Protein AF-A0A4Q3A8E2-F1 (afdb_monomer)

Foldseek 3Di:
DDQPFDWFKFFPVLVVVLQVVLQVLQVVLVVLVFHGWDKDFPDWDWDQPDDPQGTTIITTIGIDGDQDQFPQKTFFWKWFADPVPATDTQGFTSPRDDDDPVRRRDAQAFPQPRDRDPARMWTWMARNVPRDIGIHGQVCQCVVRVHPCVSNVSVSVSRSVSVVSSLVSRDDPDPPLQKFFLLQLQLQLLVLCVPPNADAPVNCVVPPPDDHSLVSSSFQRPDHPPDDAFDDDVPPYTHDDGDVVSSVLSVVLLVVLCVCVVPPDDDPLSVLLNVSSPDRMHTSVCSNSSSVSSVVSVVVVVVVVVVVVCVPDDDDDDDDDVPDDDDDDDDDDPDDDDDDD

Secondary structure (DSSP, 8-state):
-------EEEEHHHHHHHHHHHHHHHHHHHHTT---EEEEEEEEEEEE--TTT-EEEEEEEEEEE-PPPBTTEEEEEEEEEETTTEEEEEEPTT--SPPPGGGGG--S--TTT------SEEEEEEETTT--EEEEEGGGHHHHHSS-HHHHHHHHHHHHHHHHHHHHHT-SSS--TTEEEHHHHHHHHHHHHHHH----HHHHTT-TT---HHHHHHHHHT--TT--S--EETTTEE-----HHHHHHHHHHHHHHHGGGG-SS--HHHHHHHHHHH-SEEEGGGHHHHHHHHHHHHHHHHHHHHHHHHTT-PPPPP-S-TT------S-------PPP-

Radius of gyration: 26.07 Å; Cα contacts (8 Å, |Δi|>4): 504; chains: 1; bounding box: 58×58×86 Å

Sequence (341 aa):
MTEFRTLFQIPADNLASFEDKLAKLSKRSVRMGCGEILPFIASNELKDFGRDIGKVRVYNVHLMADTPKIDGWVFAARLDHSQETGTLIRSVPNFSRDIPTKYRDAAPHCDHCTVRRYRRDSYIVCNEETGAFAQVGSSCLADFMGHDAYKIARLAEYLSQAGEYARLGEQFVGADRRFLDVEEFLVSAAGAIRLYGWASAKFARDREDVVPTRDHAESNSHRRMGKSGYGTCNGWYEYFDTTDEDRQMAADALAYVLAFADKPVLSEYESNVLVIAKAVSMEYRHAGLAASIVGIYHTHLNRAALQKATEGKKASAHVGQPGDKVEFGTARVTSARPTET

Solvent-accessible surface area (backbone atoms only — not comparable to full-atom values): 19743 Å² total; per-residue (Å²): 131,89,74,77,52,55,74,35,54,26,30,61,87,35,40,63,60,37,51,51,54,38,47,57,50,18,55,54,31,44,76,66,75,32,53,59,48,43,82,43,76,77,49,70,48,77,46,75,68,47,93,91,73,37,73,43,51,30,32,36,32,30,76,45,61,70,72,78,70,36,97,51,30,35,71,36,27,40,34,42,50,40,97,87,79,45,32,46,77,43,58,25,67,59,47,80,67,86,77,65,72,74,58,50,75,46,71,54,50,17,72,76,79,65,60,80,48,98,43,55,47,30,31,33,34,31,29,71,86,82,65,49,73,46,43,32,27,70,88,48,35,29,80,70,46,79,48,73,28,66,50,51,54,50,46,48,49,50,34,32,48,48,49,48,46,40,57,63,24,40,66,82,68,86,64,69,72,56,55,40,50,41,66,60,33,32,21,31,25,32,34,30,31,73,76,73,42,84,37,50,65,77,70,22,69,87,35,98,90,44,71,28,27,38,58,53,8,51,51,44,66,63,63,65,87,91,65,83,66,80,44,52,59,96,78,78,43,74,39,76,86,71,51,72,67,18,46,48,48,25,53,50,18,43,54,60,46,54,57,52,76,76,47,96,72,72,55,75,65,57,49,54,43,37,54,53,64,71,36,66,59,39,51,48,91,46,39,64,55,52,37,42,43,45,51,51,40,53,51,50,52,53,50,52,52,51,48,58,74,46,60,88,59,74,79,80,75,82,82,78,59,98,88,61,88,78,88,72,75,97,77,80,88,88,79,87,76,90,77,91,128

pLDDT: mean 74.13, std 14.57, range [30.45, 97.44]

Nearest PDB structures (foldseek):
  8apz-assembly1_B  TM=4.490E-01  e=6.216E+00  Sinorhizobium meliloti
  3j9z-assembly1_SF  TM=3.748E-01  e=4.434E+00  Escherichia coli

Structure (mmCIF, N/CA/C/O backbone):
data_AF-A0A4Q3A8E2-F1
#
_entry.id   AF-A0A4Q3A8E2-F1
#
loop_
_atom_site.group_PDB
_atom_site.id
_atom_site.type_symbol
_atom_site.label_atom_id
_atom_site.label_alt_id
_atom_site.label_comp_id
_atom_site.label_asym_id
_atom_site.label_entity_id
_atom_site.label_seq_id
_atom_site.pdbx_PDB_ins_code
_atom_site.Cartn_x
_atom_site.Cartn_y
_atom_site.Cartn_z
_atom_site.occupancy
_atom_site.B_iso_or_equiv
_atom_site.auth_seq_id
_atom_site.auth_comp_id
_atom_site.auth_asym_id
_atom_site.auth_atom_id
_atom_site.pdbx_PDB_model_num
ATOM 1 N N . MET A 1 1 ? -23.410 14.067 22.216 1.00 30.45 1 MET A N 1
ATOM 2 C CA . MET A 1 1 ? -22.185 14.145 23.036 1.00 30.45 1 MET A CA 1
ATOM 3 C C . MET A 1 1 ? -21.015 13.928 22.112 1.00 30.45 1 MET A C 1
ATOM 5 O O . MET A 1 1 ? -21.094 13.071 21.246 1.00 30.45 1 MET A O 1
ATOM 9 N N . THR A 1 2 ? -20.023 14.794 22.226 1.00 35.38 2 THR A N 1
ATOM 10 C CA . THR A 1 2 ? -18.925 15.003 21.286 1.00 35.38 2 THR A CA 1
ATOM 11 C C . THR A 1 2 ? -18.007 13.779 21.266 1.00 35.38 2 THR A C 1
ATOM 13 O O . THR A 1 2 ? -17.090 13.670 22.071 1.00 35.38 2 THR A O 1
ATOM 16 N N . GLU A 1 3 ? -18.299 12.812 20.395 1.00 37.19 3 GLU A N 1
ATOM 17 C CA . GLU A 1 3 ? -17.411 11.677 20.149 1.00 37.19 3 GLU A CA 1
ATOM 18 C C . GLU A 1 3 ? -16.197 12.186 19.377 1.00 37.19 3 GLU A C 1
ATOM 20 O O . GLU A 1 3 ? -16.289 12.540 18.201 1.00 37.19 3 GLU A O 1
ATOM 25 N N . PHE A 1 4 ? -15.064 12.270 20.069 1.00 39.88 4 PHE A N 1
ATOM 26 C CA . PHE A 1 4 ? -13.769 12.595 19.490 1.00 39.88 4 PHE A CA 1
ATOM 27 C C . PHE A 1 4 ? -13.352 11.475 18.530 1.00 39.88 4 PHE A C 1
ATOM 29 O O . PHE A 1 4 ? -12.691 10.509 18.899 1.00 39.88 4 PHE A O 1
ATOM 36 N N . ARG A 1 5 ? -13.804 11.596 17.282 1.00 49.03 5 ARG A N 1
ATOM 37 C CA . ARG A 1 5 ? -13.396 10.770 16.146 1.00 49.03 5 ARG A CA 1
ATOM 38 C C . ARG A 1 5 ? -11.965 11.146 15.770 1.00 49.03 5 ARG A C 1
ATOM 40 O O . ARG A 1 5 ? -11.614 12.326 15.820 1.00 49.03 5 ARG A O 1
ATOM 47 N N . THR A 1 6 ? -11.139 10.168 15.390 1.00 54.59 6 THR A N 1
ATOM 48 C CA . THR A 1 6 ? -9.780 10.434 14.891 1.00 54.59 6 THR A CA 1
ATOM 49 C C . THR A 1 6 ? -9.865 11.497 13.797 1.00 54.59 6 THR A C 1
ATOM 51 O O . THR A 1 6 ? -10.640 11.354 12.848 1.00 54.59 6 THR A O 1
ATOM 54 N N . LEU A 1 7 ? -9.154 12.605 13.996 1.00 64.31 7 LEU A N 1
ATOM 55 C CA . LEU A 1 7 ? -9.174 13.757 13.108 1.00 64.31 7 LEU A CA 1
ATOM 56 C C . LEU A 1 7 ? -7.936 13.699 12.224 1.00 64.31 7 LEU A C 1
ATOM 58 O O . LEU A 1 7 ? -6.828 13.829 12.736 1.00 64.31 7 LEU A O 1
ATOM 62 N N . PHE A 1 8 ? -8.137 13.508 10.924 1.00 72.81 8 PHE A N 1
ATOM 63 C CA . PHE A 1 8 ? -7.070 13.597 9.936 1.00 72.81 8 PHE A CA 1
ATOM 64 C C . PHE A 1 8 ? -7.067 14.973 9.288 1.00 72.81 8 PHE A C 1
ATOM 66 O O . PHE A 1 8 ? -8.127 15.546 9.032 1.00 72.81 8 PHE A O 1
ATOM 73 N N . GLN A 1 9 ? -5.882 15.501 9.016 1.00 73.69 9 GLN A N 1
ATOM 74 C CA . GLN A 1 9 ? -5.696 16.835 8.455 1.00 73.69 9 GLN A CA 1
ATOM 75 C C . GLN A 1 9 ? -5.254 16.767 6.996 1.00 73.69 9 GLN A C 1
ATOM 77 O O . GLN A 1 9 ? -4.069 16.833 6.686 1.00 73.69 9 GLN A O 1
ATOM 82 N N . ILE A 1 10 ? -6.221 16.643 6.089 1.00 73.94 10 ILE A N 1
ATOM 83 C CA . ILE A 1 10 ? -5.972 16.359 4.675 1.00 73.94 10 ILE A CA 1
ATOM 84 C C . ILE A 1 10 ? -5.889 17.669 3.871 1.00 73.94 10 ILE A C 1
ATOM 86 O O . ILE A 1 10 ? -6.866 18.412 3.803 1.00 73.94 10 ILE A O 1
ATOM 90 N N . PRO A 1 11 ? -4.751 17.985 3.241 1.00 77.06 11 PRO A N 1
ATOM 91 C CA . PRO A 1 11 ? -4.599 19.056 2.261 1.00 77.06 11 PRO A CA 1
ATOM 92 C C . PRO A 1 11 ? -5.664 19.040 1.171 1.00 77.06 11 PRO A C 1
ATOM 94 O O . PRO A 1 11 ? -6.033 17.972 0.691 1.00 77.06 11 PRO A O 1
ATOM 97 N N . ALA A 1 12 ? -6.076 20.218 0.703 1.00 78.19 12 ALA A N 1
ATOM 98 C CA . ALA A 1 12 ? -7.010 20.339 -0.417 1.00 78.19 12 ALA A CA 1
ATOM 99 C C . ALA A 1 12 ? -6.562 19.554 -1.659 1.00 78.19 12 ALA A C 1
ATOM 101 O O . ALA A 1 12 ? -7.367 18.844 -2.253 1.00 78.19 12 ALA A O 1
ATOM 102 N N . ASP A 1 13 ? -5.275 19.620 -1.995 1.00 68.38 13 ASP A N 1
ATOM 103 C CA . ASP A 1 13 ? -4.726 18.963 -3.186 1.00 68.38 13 ASP A CA 1
ATOM 104 C C . ASP A 1 13 ? -4.683 17.431 -3.048 1.00 68.38 13 ASP A C 1
ATOM 106 O O . ASP A 1 13 ? -4.809 16.709 -4.035 1.00 68.38 13 ASP A O 1
ATOM 110 N N . ASN A 1 14 ? -4.569 16.922 -1.816 1.00 65.31 14 ASN A N 1
ATOM 111 C CA . ASN A 1 14 ? -4.549 15.484 -1.533 1.00 65.31 14 ASN A CA 1
ATOM 112 C C . ASN A 1 14 ? -5.955 14.911 -1.315 1.00 65.31 14 ASN A C 1
ATOM 114 O O . ASN A 1 14 ? -6.110 13.689 -1.309 1.00 65.31 14 ASN A O 1
ATOM 118 N N . LEU A 1 15 ? -6.972 15.763 -1.131 1.00 74.25 15 LEU A N 1
ATOM 119 C CA . LEU A 1 15 ? -8.327 15.339 -0.786 1.00 74.25 15 LEU A CA 1
ATOM 120 C C . LEU A 1 15 ? -8.916 14.413 -1.856 1.00 74.25 15 LEU A C 1
ATOM 122 O O . LEU A 1 15 ? -9.405 13.346 -1.509 1.00 74.25 15 LEU A O 1
ATOM 126 N N . ALA A 1 16 ? -8.779 14.763 -3.138 1.00 72.38 16 ALA A N 1
ATOM 127 C CA . ALA A 1 16 ? -9.297 13.947 -4.239 1.00 72.38 16 ALA A CA 1
ATOM 128 C C . ALA A 1 16 ? -8.635 12.556 -4.300 1.00 72.38 16 ALA A C 1
ATOM 130 O O . ALA A 1 16 ? -9.318 11.540 -4.397 1.00 72.38 16 ALA A O 1
ATOM 131 N N . SER A 1 17 ? -7.303 12.493 -4.171 1.00 64.44 17 SER A N 1
ATOM 132 C CA . SER A 1 17 ? -6.563 11.219 -4.142 1.00 64.44 17 SER A CA 1
ATOM 133 C C . SER A 1 17 ? -6.955 10.365 -2.931 1.00 64.44 17 SER A C 1
ATOM 135 O O . SER A 1 17 ? -7.170 9.156 -3.048 1.00 64.44 17 SER A O 1
ATOM 137 N N . PHE A 1 18 ? -7.100 10.993 -1.762 1.00 69.44 18 PHE A N 1
ATOM 138 C CA . PHE A 1 18 ? -7.572 10.329 -0.554 1.00 69.44 18 PHE A CA 1
ATOM 139 C C . PHE A 1 18 ? -8.992 9.767 -0.721 1.00 69.44 18 PHE A C 1
ATOM 141 O O . PHE A 1 18 ? -9.221 8.603 -0.389 1.00 69.44 18 PHE A O 1
ATOM 148 N N . GLU A 1 19 ? -9.926 10.555 -1.258 1.00 76.19 19 GLU A N 1
ATOM 149 C CA . GLU A 1 19 ? -11.306 10.134 -1.517 1.00 76.19 19 GLU A CA 1
ATOM 150 C C . GLU A 1 19 ? -11.358 8.952 -2.491 1.00 76.19 19 GLU A C 1
ATOM 152 O O . GLU A 1 19 ? -12.048 7.969 -2.217 1.00 76.19 19 GLU A O 1
ATOM 157 N N . ASP A 1 20 ? -10.568 8.978 -3.566 1.00 72.12 20 ASP A N 1
ATOM 158 C CA . ASP A 1 20 ? -10.484 7.879 -4.532 1.00 72.12 20 ASP A CA 1
ATOM 159 C C . ASP A 1 20 ? -9.941 6.588 -3.905 1.00 72.12 20 ASP A C 1
ATOM 161 O O . ASP A 1 20 ? -10.497 5.497 -4.106 1.00 72.12 20 ASP A O 1
ATOM 165 N N . LYS A 1 21 ? -8.865 6.687 -3.112 1.00 65.81 21 LYS A N 1
ATOM 166 C CA . LYS A 1 21 ? -8.287 5.540 -2.392 1.00 65.81 21 LYS A CA 1
ATOM 167 C C . LYS A 1 21 ? -9.285 4.971 -1.382 1.00 65.81 21 LYS A C 1
ATOM 169 O O . LYS A 1 21 ? -9.497 3.754 -1.340 1.00 65.81 21 LYS A O 1
ATOM 174 N N . LEU A 1 22 ? -9.959 5.837 -0.626 1.00 74.12 22 LEU A N 1
ATOM 175 C CA . LEU A 1 22 ? -10.987 5.438 0.331 1.00 74.12 22 LEU A CA 1
ATOM 176 C C . LEU A 1 22 ? -12.199 4.807 -0.369 1.00 74.12 22 LEU A C 1
ATOM 178 O O . LEU A 1 22 ? -12.716 3.798 0.104 1.00 74.12 22 LEU A O 1
ATOM 182 N N . ALA A 1 23 ? -12.601 5.311 -1.537 1.00 77.00 23 ALA A N 1
ATOM 183 C CA . ALA A 1 23 ? -13.686 4.750 -2.335 1.00 77.00 23 ALA A CA 1
ATOM 184 C C . ALA A 1 23 ? -13.344 3.353 -2.879 1.00 77.00 23 ALA A C 1
ATOM 186 O O . ALA A 1 23 ? -14.175 2.441 -2.818 1.00 77.00 23 ALA A O 1
ATOM 187 N N . LYS A 1 24 ? -12.115 3.140 -3.377 1.00 72.44 24 LYS A N 1
ATOM 188 C CA . LYS A 1 24 ? -11.623 1.805 -3.777 1.00 72.44 24 LYS A CA 1
ATOM 189 C C . LYS A 1 24 ? -11.682 0.827 -2.596 1.00 72.44 24 LYS A C 1
ATOM 191 O O . LYS A 1 24 ? -12.117 -0.315 -2.763 1.00 72.44 24 LYS A O 1
ATOM 196 N N . LEU A 1 25 ? -11.272 1.273 -1.410 1.00 66.62 25 LEU A N 1
ATOM 197 C CA . LEU A 1 25 ? -11.287 0.476 -0.185 1.00 66.62 25 LEU A CA 1
ATOM 198 C C . LEU A 1 25 ? -12.710 0.170 0.300 1.00 66.62 25 LEU A C 1
ATOM 200 O O . LEU A 1 25 ? -13.019 -0.981 0.602 1.00 66.62 25 LEU A O 1
ATOM 204 N N . SER A 1 26 ? -13.593 1.166 0.292 1.00 71.69 26 SER A N 1
ATOM 205 C CA . SER A 1 26 ? -15.007 1.032 0.651 1.00 71.69 26 SER A CA 1
ATOM 206 C C . SER A 1 26 ? -15.723 0.036 -0.268 1.00 71.69 26 SER A C 1
ATOM 208 O O . SER A 1 26 ? -16.389 -0.879 0.210 1.00 71.69 26 SER A O 1
ATOM 210 N N . LYS A 1 27 ? -15.467 0.078 -1.586 1.00 72.38 27 LYS A N 1
ATOM 211 C CA . LYS A 1 27 ? -15.973 -0.934 -2.539 1.00 72.38 27 LYS A CA 1
ATOM 212 C C . LYS A 1 27 ? -15.526 -2.356 -2.186 1.00 72.38 27 LYS A C 1
ATOM 214 O O . LYS A 1 27 ? -16.298 -3.301 -2.359 1.00 72.38 27 LYS A O 1
ATOM 219 N N . ARG A 1 28 ? -14.286 -2.528 -1.709 1.00 62.03 28 ARG A N 1
ATOM 220 C CA . ARG A 1 28 ? -13.788 -3.828 -1.225 1.00 62.03 28 ARG A CA 1
ATOM 221 C C . ARG A 1 28 ? -14.497 -4.240 0.069 1.00 62.03 28 ARG A C 1
ATOM 223 O O . ARG A 1 28 ? -14.883 -5.398 0.162 1.00 62.03 28 ARG A O 1
ATOM 230 N N . SER A 1 29 ? -14.718 -3.310 1.002 1.00 61.84 29 SER A N 1
ATOM 231 C CA . SER A 1 29 ? -15.494 -3.532 2.234 1.00 61.84 29 SER A CA 1
ATOM 232 C C . SER A 1 29 ? -16.903 -4.052 1.917 1.00 61.84 29 SER A C 1
ATOM 234 O O . SER A 1 29 ? -17.248 -5.168 2.314 1.00 61.84 29 SER A O 1
ATOM 236 N N . VAL A 1 30 ? -17.651 -3.330 1.072 1.00 68.12 30 VAL A N 1
ATOM 237 C CA . VAL A 1 30 ? -19.033 -3.669 0.680 1.00 68.12 30 VAL A CA 1
ATOM 238 C C . VAL A 1 30 ? -19.118 -5.025 -0.012 1.00 68.12 30 VAL A C 1
ATOM 240 O O . VAL A 1 30 ? -19.994 -5.828 0.305 1.00 68.12 30 VAL A O 1
ATOM 243 N N . ARG A 1 31 ? -18.185 -5.335 -0.923 1.00 60.47 31 ARG A N 1
ATOM 244 C CA . ARG A 1 31 ? -18.148 -6.639 -1.612 1.00 60.47 31 ARG A CA 1
ATOM 245 C C . ARG A 1 31 ? -18.007 -7.815 -0.641 1.00 60.47 31 ARG A C 1
ATOM 247 O O . ARG A 1 31 ? -18.477 -8.908 -0.938 1.00 60.47 31 ARG A O 1
ATOM 254 N N . MET A 1 32 ? -17.376 -7.589 0.507 1.00 55.75 32 MET A N 1
ATOM 255 C CA . MET A 1 32 ? -17.191 -8.590 1.559 1.00 55.75 32 MET A CA 1
ATOM 256 C C . MET A 1 32 ? -18.351 -8.625 2.566 1.00 55.75 32 MET A C 1
ATOM 258 O O . MET A 1 32 ? -18.325 -9.417 3.510 1.00 55.75 32 MET A O 1
ATOM 262 N N . GLY A 1 33 ? -19.379 -7.793 2.371 1.00 56.88 33 GLY A N 1
ATOM 263 C CA . GLY A 1 33 ? -20.497 -7.639 3.298 1.00 56.88 33 GLY A CA 1
ATOM 264 C C . GLY A 1 33 ? -20.143 -6.847 4.559 1.00 56.88 33 GLY A C 1
ATOM 265 O O . GLY A 1 33 ? -20.882 -6.919 5.536 1.00 56.88 33 GLY A O 1
ATOM 266 N N . CYS A 1 34 ? -19.019 -6.126 4.549 1.00 60.03 34 CYS A N 1
ATOM 267 C CA . CYS A 1 34 ? -18.655 -5.148 5.568 1.00 60.03 34 CYS A CA 1
ATOM 268 C C . CYS A 1 34 ? -19.156 -3.775 5.084 1.00 60.03 34 CYS A C 1
ATOM 270 O O . CYS A 1 34 ? -19.059 -3.486 3.896 1.00 60.03 34 CYS A O 1
ATOM 272 N N . GLY A 1 35 ? -19.744 -2.948 5.949 1.00 63.41 35 GLY A N 1
ATOM 273 C CA . GLY A 1 35 ? -20.375 -1.681 5.543 1.00 63.41 35 GLY A CA 1
ATOM 274 C C . GLY A 1 35 ? -19.442 -0.703 4.813 1.00 63.41 35 GLY A C 1
ATOM 275 O O . GLY A 1 35 ? -18.236 -0.932 4.665 1.00 63.41 35 GLY A O 1
ATOM 276 N N . GLU A 1 36 ? -20.006 0.408 4.343 1.00 73.69 36 GLU A N 1
ATOM 277 C CA . GLU A 1 36 ? -19.228 1.461 3.689 1.00 73.69 36 GLU A CA 1
ATOM 278 C C . GLU A 1 36 ? -18.228 2.110 4.658 1.00 73.69 36 GLU A C 1
ATOM 280 O O . GLU A 1 36 ? -18.489 2.257 5.852 1.00 73.69 36 GLU A O 1
ATOM 285 N N . ILE A 1 37 ? -17.077 2.518 4.119 1.00 73.00 37 ILE A N 1
ATOM 286 C CA . ILE A 1 37 ? -16.109 3.379 4.802 1.00 73.00 37 ILE A CA 1
ATOM 287 C C . ILE A 1 37 ? -16.141 4.729 4.086 1.00 73.00 37 ILE A C 1
ATOM 289 O O . ILE A 1 37 ? -15.746 4.822 2.924 1.00 73.00 37 ILE A O 1
ATOM 293 N N . LEU A 1 38 ? -16.637 5.761 4.760 1.00 72.62 38 LEU A N 1
ATOM 294 C CA . LEU A 1 38 ? -16.904 7.076 4.182 1.00 72.62 38 LEU A CA 1
ATOM 295 C C . LEU A 1 38 ? -16.082 8.167 4.874 1.00 72.62 38 LEU A C 1
ATOM 297 O O . LEU A 1 38 ? -15.895 8.112 6.089 1.00 72.62 38 LEU A O 1
ATOM 301 N N . PRO A 1 39 ? -15.610 9.190 4.149 1.00 75.69 39 PRO A N 1
ATOM 302 C CA . PRO A 1 39 ? -15.044 10.371 4.774 1.00 75.69 39 PRO A CA 1
ATOM 303 C C . PRO A 1 39 ? -16.166 11.312 5.239 1.00 75.69 39 PRO A C 1
ATOM 305 O O . PRO A 1 39 ? -17.151 11.531 4.538 1.00 75.69 39 PRO A O 1
ATOM 308 N N . PHE A 1 40 ? -16.007 11.912 6.414 1.00 75.19 40 PHE A N 1
ATOM 309 C CA . PHE A 1 40 ? -16.845 12.998 6.912 1.00 75.19 40 PHE A CA 1
ATOM 310 C C . PHE A 1 40 ? -15.973 14.221 7.178 1.00 75.19 40 PHE A C 1
ATOM 312 O O . PHE A 1 40 ? -15.166 14.240 8.110 1.00 75.19 40 PHE A O 1
ATOM 319 N N . ILE A 1 41 ? -16.132 15.247 6.346 1.00 78.31 41 ILE A N 1
ATOM 320 C CA . ILE A 1 41 ? -15.411 16.512 6.480 1.00 78.31 41 ILE A CA 1
ATOM 321 C C . ILE A 1 41 ? -16.084 17.337 7.581 1.00 78.31 41 ILE A C 1
ATOM 323 O O . ILE A 1 41 ? -17.168 17.882 7.387 1.00 78.31 41 ILE A O 1
ATOM 327 N N . ALA A 1 42 ? -15.433 17.439 8.738 1.00 64.75 42 ALA A N 1
ATOM 328 C CA . ALA A 1 42 ? -15.946 18.180 9.887 1.00 64.75 42 ALA A CA 1
ATOM 329 C C . ALA A 1 42 ? -15.738 19.693 9.748 1.00 64.75 42 ALA A C 1
ATOM 331 O O . ALA A 1 42 ? -16.578 20.485 10.170 1.00 64.75 42 ALA A O 1
ATOM 332 N N . SER A 1 43 ? -14.603 20.104 9.179 1.00 77.31 43 SER A N 1
ATOM 333 C CA . SER A 1 43 ? -14.262 21.510 8.948 1.00 77.31 43 SER A CA 1
ATOM 334 C C . SER A 1 43 ? -13.102 21.645 7.960 1.00 77.31 43 SER A C 1
ATOM 336 O O . SER A 1 43 ? -12.529 20.653 7.508 1.00 77.31 43 SER A O 1
ATOM 338 N N . ASN A 1 44 ? -12.746 22.880 7.610 1.00 86.56 44 ASN A N 1
ATOM 339 C CA . ASN A 1 44 ? -11.510 23.182 6.899 1.00 86.56 44 ASN A CA 1
ATOM 340 C C . ASN A 1 44 ? -10.925 24.518 7.376 1.00 86.56 44 ASN A C 1
ATOM 342 O O . ASN A 1 44 ? -11.660 25.408 7.803 1.00 86.56 44 ASN A O 1
ATOM 346 N N . GLU A 1 45 ? -9.608 24.660 7.284 1.00 86.12 45 GLU A N 1
ATOM 347 C CA . GLU A 1 45 ? -8.866 25.842 7.728 1.00 86.12 45 GLU A CA 1
ATOM 348 C C . GLU A 1 45 ? -7.669 26.132 6.808 1.00 86.12 45 GLU A C 1
ATOM 350 O O . GLU A 1 45 ? -7.179 25.245 6.111 1.00 86.12 45 GLU A O 1
ATOM 355 N N . LEU A 1 46 ? -7.202 27.384 6.775 1.00 86.00 46 LEU A N 1
ATOM 356 C CA . LEU A 1 46 ? -5.928 27.733 6.138 1.00 86.00 46 LEU A CA 1
ATOM 357 C C . LEU A 1 46 ? -4.812 27.602 7.175 1.00 86.00 46 LEU A C 1
ATOM 359 O O . LEU A 1 46 ? -4.764 28.391 8.118 1.00 86.00 46 LEU A O 1
ATOM 363 N N . LYS A 1 47 ? -3.905 26.643 6.981 1.00 79.81 47 LYS A N 1
ATOM 364 C CA . LYS A 1 47 ? -2.713 26.469 7.815 1.00 79.81 47 LYS A CA 1
ATOM 365 C C . LYS A 1 47 ? -1.492 27.070 7.146 1.00 79.81 47 LYS A C 1
ATOM 367 O O . LYS A 1 47 ? -1.261 26.847 5.963 1.00 79.81 47 LYS A O 1
ATOM 372 N N . ASP A 1 48 ? -0.721 27.830 7.912 1.00 79.50 48 ASP A N 1
ATOM 373 C CA . ASP A 1 48 ? 0.560 28.374 7.473 1.00 79.50 48 ASP A CA 1
ATOM 374 C C . ASP A 1 48 ? 1.678 27.382 7.813 1.00 79.50 48 ASP A C 1
ATOM 376 O O . ASP A 1 48 ? 1.894 27.066 8.983 1.00 79.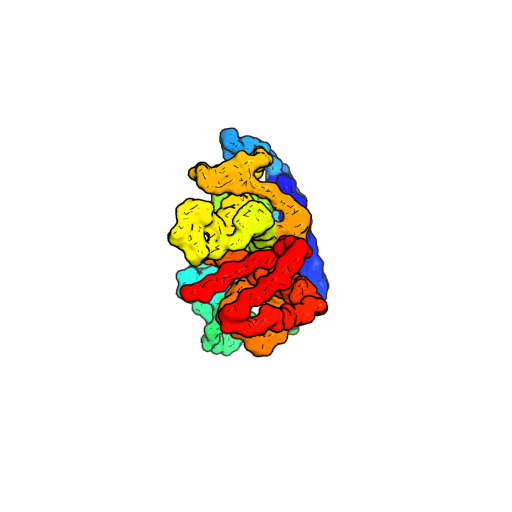50 48 ASP A O 1
ATOM 380 N N . PHE A 1 49 ? 2.359 26.874 6.787 1.00 68.94 49 PHE A N 1
ATOM 381 C CA . PHE A 1 49 ? 3.458 25.914 6.918 1.00 68.94 49 PHE A CA 1
ATOM 382 C C . PHE A 1 49 ? 4.837 26.575 6.770 1.00 68.94 49 PHE A C 1
ATOM 384 O O . PHE A 1 49 ? 5.846 25.899 6.561 1.00 68.94 49 PHE A O 1
ATOM 391 N N . GLY A 1 50 ? 4.904 27.901 6.903 1.00 69.25 50 GLY A N 1
ATOM 392 C CA . GLY A 1 50 ? 6.146 28.655 6.846 1.00 69.25 50 GLY A CA 1
ATOM 393 C C . GLY A 1 50 ? 6.577 29.008 5.424 1.00 69.25 50 GLY A C 1
ATOM 394 O O . GLY A 1 50 ? 5.842 28.857 4.451 1.00 69.25 50 GLY A O 1
ATOM 395 N N . ARG A 1 51 ? 7.799 29.537 5.312 1.00 54.66 51 ARG A N 1
ATOM 396 C CA . ARG A 1 51 ? 8.246 30.335 4.158 1.00 54.66 51 ARG A CA 1
ATOM 397 C C . ARG A 1 51 ? 8.315 29.577 2.825 1.00 54.66 51 ARG A C 1
ATOM 399 O O . ARG A 1 51 ? 8.116 30.202 1.791 1.00 54.66 51 ARG A O 1
ATOM 406 N N . ASP A 1 52 ? 8.576 28.271 2.860 1.00 54.97 52 ASP A N 1
ATOM 407 C CA . ASP A 1 52 ? 8.792 27.454 1.655 1.00 54.97 52 ASP A CA 1
ATOM 408 C C . ASP A 1 52 ? 7.500 26.850 1.082 1.00 54.97 52 ASP A C 1
ATOM 410 O O . ASP A 1 52 ? 7.446 26.533 -0.103 1.00 54.97 52 ASP A O 1
ATOM 414 N N . ILE A 1 53 ? 6.473 26.665 1.918 1.00 62.34 53 ILE A N 1
ATOM 415 C CA . ILE A 1 53 ? 5.212 25.993 1.553 1.00 62.34 53 ILE A CA 1
ATOM 416 C C . ILE A 1 53 ? 4.052 26.998 1.520 1.00 62.34 53 ILE A C 1
ATOM 418 O O . ILE A 1 53 ? 3.138 26.878 0.708 1.00 62.34 53 ILE A O 1
ATOM 422 N N . GLY A 1 54 ? 4.101 28.029 2.366 1.00 74.31 54 GLY A N 1
ATOM 423 C CA . GLY A 1 54 ? 3.061 29.039 2.475 1.00 74.31 54 GLY A CA 1
ATOM 424 C C . GLY A 1 54 ? 1.794 28.521 3.152 1.00 74.31 54 GLY A C 1
ATOM 425 O O . GLY A 1 54 ? 1.809 27.572 3.942 1.00 74.31 54 GLY A O 1
ATOM 426 N N . LYS A 1 55 ? 0.677 29.194 2.867 1.00 81.75 55 LYS A N 1
ATOM 427 C CA . LYS A 1 55 ? -0.629 28.856 3.434 1.00 81.75 55 LYS A CA 1
ATOM 428 C C . LYS A 1 55 ? -1.328 27.826 2.568 1.00 81.75 55 LYS A C 1
ATOM 430 O O . LYS A 1 55 ? -1.574 28.088 1.395 1.00 81.75 55 LYS A O 1
ATOM 435 N N . VAL A 1 56 ? -1.730 26.715 3.174 1.00 79.00 56 VAL A N 1
ATOM 436 C CA . VAL A 1 56 ? -2.474 25.660 2.492 1.00 79.00 56 VAL A CA 1
ATOM 437 C C . VAL A 1 56 ? -3.815 25.418 3.167 1.00 79.00 56 VAL A C 1
ATOM 439 O O . VAL A 1 56 ? -3.939 25.465 4.391 1.00 79.00 56 VAL A O 1
ATOM 442 N N . ARG A 1 57 ? -4.845 25.169 2.355 1.00 85.19 57 ARG A N 1
ATOM 443 C CA . ARG A 1 57 ? -6.158 24.741 2.835 1.00 85.19 57 ARG A CA 1
ATOM 444 C C . ARG A 1 57 ? -6.076 23.282 3.280 1.00 85.19 57 ARG A C 1
ATOM 446 O O . ARG A 1 57 ? -5.664 22.423 2.507 1.00 85.19 57 ARG A O 1
ATOM 453 N N . VAL A 1 58 ? -6.503 23.020 4.507 1.00 81.19 58 VAL A N 1
ATOM 454 C CA . VAL A 1 58 ? -6.507 21.700 5.138 1.00 81.19 58 VAL A CA 1
ATOM 455 C C . VAL A 1 58 ? -7.928 21.368 5.581 1.00 81.19 58 VAL A C 1
ATOM 457 O O . VAL A 1 58 ? -8.614 22.209 6.161 1.00 81.19 58 VAL A O 1
ATOM 460 N N . TYR A 1 59 ? -8.367 20.149 5.295 1.00 79.56 59 TYR A N 1
ATOM 461 C CA . TYR A 1 59 ? -9.655 19.584 5.662 1.00 79.56 59 TYR A CA 1
ATOM 462 C C . TYR A 1 59 ? -9.490 18.671 6.870 1.00 79.56 59 TYR A C 1
ATOM 464 O O . TYR A 1 59 ? -8.651 17.776 6.891 1.00 79.56 59 TYR A O 1
ATOM 472 N N . ASN A 1 60 ? -10.320 18.900 7.875 1.00 75.50 60 ASN A N 1
ATOM 473 C CA . ASN A 1 60 ? -10.413 18.083 9.069 1.00 75.50 60 ASN A CA 1
ATOM 474 C C . ASN A 1 60 ? -11.408 16.952 8.784 1.00 75.50 60 ASN A C 1
ATOM 476 O O . ASN A 1 60 ? -12.617 17.186 8.716 1.00 75.50 60 ASN A O 1
ATOM 480 N N . VAL A 1 61 ? -10.891 15.744 8.568 1.00 71.31 61 VAL A N 1
ATOM 481 C CA . VAL A 1 61 ? -11.644 14.583 8.084 1.00 71.31 61 VAL A CA 1
ATOM 482 C C . VAL A 1 61 ? -11.742 13.509 9.161 1.00 71.31 61 VAL A C 1
ATOM 484 O O . VAL A 1 61 ? -10.745 13.099 9.753 1.00 71.31 61 VAL A O 1
ATOM 487 N N . HIS A 1 62 ? -12.957 13.017 9.374 1.00 69.81 62 HIS A N 1
ATOM 488 C CA . HIS A 1 62 ? -13.240 11.800 10.122 1.00 69.81 62 HIS A CA 1
ATOM 489 C C . HIS A 1 62 ? -13.516 10.650 9.158 1.00 69.81 62 HIS A C 1
ATOM 491 O O . HIS A 1 62 ? -14.085 10.853 8.090 1.00 69.81 62 HIS A O 1
ATOM 497 N N . LEU A 1 63 ? -13.159 9.430 9.547 1.00 70.12 63 LEU A N 1
ATOM 498 C CA . LEU A 1 63 ? -13.604 8.232 8.842 1.00 70.12 63 LEU A CA 1
ATOM 499 C C . LEU A 1 63 ? -14.888 7.743 9.504 1.00 70.12 63 LEU A C 1
ATOM 501 O O . LEU A 1 63 ? -14.950 7.633 10.719 1.00 70.12 63 LEU A O 1
ATOM 505 N N . MET A 1 64 ? -15.918 7.444 8.734 1.00 67.81 64 MET A N 1
ATOM 506 C CA . MET A 1 64 ? -17.147 6.817 9.198 1.00 67.81 64 MET A CA 1
ATOM 507 C C . MET A 1 64 ? -17.189 5.395 8.667 1.00 67.81 64 MET A C 1
ATOM 509 O O . MET A 1 64 ? -17.044 5.188 7.468 1.00 67.81 64 MET A O 1
ATOM 513 N N . ALA A 1 65 ? -17.369 4.424 9.553 1.00 66.81 65 ALA A N 1
ATOM 514 C CA . ALA A 1 65 ? -17.557 3.039 9.163 1.00 66.81 65 ALA A CA 1
ATOM 515 C C . ALA A 1 65 ? -18.364 2.294 10.216 1.00 66.81 65 ALA A C 1
ATOM 517 O O . ALA A 1 65 ? -18.128 2.461 11.418 1.00 66.81 65 ALA A O 1
ATOM 518 N N . ASP A 1 66 ? -19.260 1.430 9.756 1.00 62.91 66 ASP A N 1
ATOM 519 C CA . ASP A 1 66 ? -19.986 0.520 10.630 1.00 62.91 66 ASP A CA 1
ATOM 520 C C . ASP A 1 66 ? -19.025 -0.555 11.132 1.00 62.91 66 ASP A C 1
ATOM 522 O O . ASP A 1 66 ? -18.632 -1.454 10.390 1.00 62.91 66 ASP A O 1
ATOM 526 N N . THR A 1 67 ? -18.620 -0.457 12.397 1.00 58.59 67 THR A N 1
ATOM 527 C CA . THR A 1 67 ? -17.827 -1.502 13.053 1.00 58.59 67 THR A CA 1
ATOM 528 C C . THR A 1 67 ? -18.799 -2.501 13.683 1.00 58.59 67 THR A C 1
ATOM 530 O O . THR A 1 67 ? -19.570 -2.090 14.552 1.00 58.59 67 THR A O 1
ATOM 533 N N . PRO A 1 68 ? -18.806 -3.788 13.281 1.00 56.72 68 PRO A N 1
ATOM 534 C CA . PRO A 1 68 ? -19.657 -4.799 13.884 1.00 56.72 68 PRO A CA 1
ATOM 535 C C . PRO A 1 68 ? -19.379 -4.856 15.381 1.00 56.72 68 PRO A C 1
ATOM 537 O O . PRO A 1 68 ? -18.263 -5.166 15.804 1.00 56.72 68 PRO A O 1
ATOM 540 N N . LYS A 1 69 ? -20.400 -4.531 16.168 1.00 63.88 69 LYS A N 1
ATOM 541 C CA . LYS A 1 69 ? -20.425 -4.763 17.608 1.00 63.88 69 LYS A CA 1
ATOM 542 C C . LYS A 1 69 ? -20.976 -6.157 17.811 1.00 63.88 69 LYS A C 1
ATOM 544 O O . LYS A 1 69 ? -22.061 -6.441 17.305 1.00 63.88 69 LYS A O 1
ATOM 549 N N . ILE A 1 70 ? -20.251 -7.019 18.514 1.00 64.81 70 ILE A N 1
ATOM 550 C CA . ILE A 1 70 ? -20.765 -8.359 18.805 1.00 64.81 70 ILE A CA 1
ATOM 551 C C . ILE A 1 70 ? -20.559 -8.664 20.270 1.00 64.81 70 ILE A C 1
ATOM 553 O O . ILE A 1 70 ? -19.443 -8.552 20.773 1.00 64.81 70 ILE A O 1
ATOM 557 N N . ASP A 1 71 ? -21.658 -8.973 20.952 1.00 69.56 71 ASP A N 1
ATOM 558 C CA . ASP A 1 71 ? -21.706 -9.230 22.393 1.00 69.56 71 ASP A CA 1
ATOM 559 C C . ASP A 1 71 ? -20.978 -8.153 23.217 1.00 69.56 71 ASP A C 1
ATOM 561 O O . ASP A 1 71 ? -20.245 -8.428 24.167 1.00 69.56 71 ASP A O 1
ATOM 565 N N . GLY A 1 72 ? -21.135 -6.892 22.799 1.00 77.25 72 GLY A N 1
ATOM 566 C CA . GLY A 1 72 ? -20.516 -5.731 23.438 1.00 77.25 72 GLY A CA 1
ATOM 567 C C . GLY A 1 72 ? -19.021 -5.558 23.156 1.00 77.25 72 GLY A C 1
ATOM 568 O O . GLY A 1 72 ? -18.429 -4.621 23.679 1.00 77.25 72 GLY A O 1
ATOM 569 N N . TRP A 1 73 ? -18.388 -6.402 22.338 1.00 82.12 73 TRP A N 1
ATOM 570 C CA . TRP A 1 73 ? -16.986 -6.258 21.939 1.00 82.12 73 TRP A CA 1
ATOM 571 C C . TRP A 1 73 ? -16.835 -5.483 20.628 1.00 82.12 73 TRP A C 1
ATOM 573 O O . TRP A 1 73 ? -17.537 -5.731 19.645 1.00 82.12 73 TRP A O 1
ATOM 583 N N . VAL A 1 74 ? -15.860 -4.575 20.608 1.00 79.19 74 VAL A N 1
ATOM 584 C CA . VAL A 1 74 ? -15.458 -3.770 19.449 1.00 79.19 74 VAL A CA 1
ATOM 585 C C . VAL A 1 74 ? -13.969 -3.913 19.168 1.00 79.19 74 VAL A C 1
ATOM 587 O O . VAL A 1 74 ? -13.169 -4.160 20.071 1.00 79.19 74 VAL A O 1
ATOM 590 N N . PHE A 1 75 ? -13.571 -3.726 17.911 1.00 77.62 75 PHE A N 1
ATOM 591 C CA . PHE A 1 75 ? -12.159 -3.723 17.537 1.00 77.62 75 PHE A CA 1
ATOM 592 C C . PHE A 1 75 ? -11.463 -2.439 17.976 1.00 77.62 75 PHE A C 1
ATOM 594 O O . PHE A 1 75 ? -11.934 -1.340 17.695 1.00 77.62 75 PHE A O 1
ATOM 601 N N . ALA A 1 76 ? -10.303 -2.597 18.611 1.00 80.94 76 ALA A N 1
ATOM 602 C CA . ALA A 1 76 ? -9.458 -1.497 19.056 1.00 80.94 76 ALA A CA 1
ATOM 603 C C . ALA A 1 76 ? -8.197 -1.351 18.195 1.00 80.94 76 ALA A C 1
ATOM 605 O O . ALA A 1 76 ? -7.862 -0.247 17.771 1.00 80.94 76 ALA A O 1
ATOM 606 N N . ALA A 1 77 ? -7.494 -2.453 17.910 1.00 78.31 77 ALA A N 1
ATOM 607 C CA . ALA A 1 77 ? -6.285 -2.443 17.084 1.00 78.31 77 ALA A CA 1
ATOM 608 C C . ALA A 1 77 ? -5.955 -3.797 16.463 1.00 78.31 77 ALA A C 1
ATOM 610 O O . ALA A 1 77 ? -6.401 -4.846 16.921 1.00 78.31 77 ALA A O 1
ATOM 611 N N . ARG A 1 78 ? -5.067 -3.763 15.473 1.00 81.25 78 ARG A N 1
ATOM 612 C CA . ARG A 1 78 ? -4.255 -4.897 15.032 1.00 81.25 78 ARG A CA 1
ATOM 613 C C . ARG A 1 78 ? -2.853 -4.796 15.639 1.00 81.25 78 ARG A C 1
ATOM 615 O O . ARG A 1 78 ? -2.285 -3.710 15.701 1.00 81.25 78 ARG A O 1
ATOM 622 N N . LEU A 1 79 ? -2.298 -5.928 16.051 1.00 81.25 79 LEU A N 1
ATOM 623 C CA . LEU A 1 79 ? -0.899 -6.099 16.426 1.00 81.25 79 LEU A CA 1
ATOM 624 C C . LEU A 1 79 ? -0.170 -6.844 15.308 1.00 81.25 79 LEU A C 1
ATOM 626 O O . LEU A 1 79 ? -0.564 -7.957 14.964 1.00 81.25 79 LEU A O 1
ATOM 630 N N . ASP A 1 80 ? 0.882 -6.235 14.772 1.00 80.94 80 ASP A N 1
ATOM 631 C CA . ASP A 1 80 ? 1.790 -6.833 13.790 1.00 80.94 80 ASP A CA 1
ATOM 632 C C . ASP A 1 80 ? 3.092 -7.211 14.507 1.00 80.94 80 ASP A C 1
ATOM 634 O O . ASP A 1 80 ? 3.841 -6.347 14.971 1.00 80.94 80 ASP A O 1
ATOM 638 N N . HIS A 1 81 ? 3.308 -8.512 14.677 1.00 79.88 81 HIS A N 1
ATOM 639 C CA . HIS A 1 81 ? 4.446 -9.078 15.385 1.00 79.88 81 HIS A CA 1
ATOM 640 C C . HIS A 1 81 ? 5.591 -9.334 14.399 1.00 79.88 81 HIS A C 1
ATOM 642 O O . HIS A 1 81 ? 5.618 -10.347 13.693 1.00 79.88 81 HIS A O 1
ATOM 648 N N . SER A 1 82 ? 6.565 -8.425 14.383 1.00 69.19 82 SER A N 1
ATOM 649 C CA . SER A 1 82 ? 7.794 -8.541 13.599 1.00 69.19 82 SER A CA 1
ATOM 650 C C . SER A 1 82 ? 8.951 -8.991 14.488 1.00 69.19 82 SER A C 1
ATOM 652 O O . SER A 1 82 ? 9.150 -8.457 15.579 1.00 69.19 82 SER A O 1
ATOM 654 N N . GLN A 1 83 ? 9.750 -9.955 14.018 1.00 57.75 83 GLN A N 1
ATOM 655 C CA . GLN A 1 83 ? 10.944 -10.392 14.755 1.00 57.75 83 GLN A CA 1
ATOM 656 C C . GLN A 1 83 ? 12.055 -9.332 14.782 1.00 57.75 83 GLN A C 1
ATOM 658 O O . GLN A 1 83 ? 12.908 -9.373 15.662 1.00 57.75 83 GLN A O 1
ATOM 663 N N . GLU A 1 84 ? 12.041 -8.380 13.847 1.00 55.09 84 GLU A N 1
ATOM 664 C CA . GLU A 1 84 ? 13.093 -7.366 13.712 1.00 55.09 84 GLU A CA 1
ATOM 665 C C . GLU A 1 84 ? 12.732 -6.038 14.386 1.00 55.09 84 GLU A C 1
ATOM 667 O O . GLU A 1 84 ? 13.607 -5.347 14.901 1.00 55.09 84 GLU A O 1
ATOM 672 N N . THR A 1 85 ? 11.449 -5.664 14.380 1.00 55.03 85 THR A N 1
ATOM 673 C CA . THR A 1 85 ? 10.981 -4.329 14.803 1.00 55.03 85 THR A CA 1
ATOM 674 C C . THR A 1 85 ? 10.088 -4.354 16.046 1.00 55.03 85 THR A C 1
ATOM 676 O O . THR A 1 85 ? 9.622 -3.301 16.473 1.00 55.03 85 THR A O 1
ATOM 679 N N . GLY A 1 86 ? 9.838 -5.530 16.633 1.00 67.69 86 GLY A N 1
ATOM 680 C CA . GLY A 1 86 ? 8.918 -5.697 17.761 1.00 67.69 86 GLY A CA 1
ATOM 681 C C . GLY A 1 86 ? 7.443 -5.702 17.341 1.00 67.69 86 GLY A C 1
ATOM 682 O O . GLY A 1 86 ? 7.113 -5.952 16.178 1.00 67.69 86 GLY A O 1
ATOM 683 N N . THR A 1 87 ? 6.541 -5.454 18.295 1.00 74.56 87 THR A N 1
ATOM 684 C CA . THR A 1 87 ? 5.091 -5.442 18.051 1.00 74.56 87 THR A CA 1
ATOM 685 C C . THR A 1 87 ? 4.623 -4.037 17.671 1.00 74.56 87 THR A C 1
ATOM 687 O O . THR A 1 87 ? 4.678 -3.102 18.469 1.00 74.56 87 THR A O 1
ATOM 690 N N . LEU A 1 88 ? 4.116 -3.882 16.448 1.00 71.69 88 LEU A N 1
ATOM 691 C CA . LEU A 1 88 ? 3.505 -2.637 15.985 1.00 71.69 88 LEU A CA 1
ATOM 692 C C . LEU A 1 88 ? 2.003 -2.653 16.278 1.00 71.69 88 LEU A C 1
ATOM 694 O O . LEU A 1 88 ? 1.289 -3.558 15.849 1.00 71.69 88 LEU A O 1
ATOM 698 N N . ILE A 1 89 ? 1.515 -1.623 16.972 1.00 74.62 89 ILE A N 1
ATOM 699 C CA . ILE A 1 89 ? 0.084 -1.432 17.233 1.00 74.62 89 ILE A CA 1
ATOM 700 C C . ILE A 1 89 ? -0.508 -0.534 16.148 1.00 74.62 89 ILE A C 1
ATOM 702 O O . ILE A 1 89 ? -0.106 0.620 16.000 1.00 74.62 89 ILE A O 1
ATOM 706 N N . ARG A 1 90 ? -1.502 -1.043 15.421 1.00 69.19 90 ARG A N 1
ATOM 707 C CA . ARG A 1 90 ? -2.286 -0.289 14.439 1.00 69.19 90 ARG A CA 1
ATOM 708 C C . ARG A 1 90 ? -3.712 -0.126 14.942 1.00 69.19 90 ARG A C 1
ATOM 710 O O . ARG A 1 90 ? -4.528 -1.038 14.807 1.00 69.19 90 ARG A O 1
ATOM 717 N N . SER A 1 91 ? -3.999 1.020 15.551 1.00 70.50 91 SER A N 1
ATOM 718 C CA . SER A 1 91 ? -5.337 1.335 16.057 1.00 70.50 91 SER A CA 1
ATOM 719 C C . SER A 1 91 ? -6.354 1.454 14.929 1.00 70.50 91 SER A C 1
ATOM 721 O O . SER A 1 91 ? -6.066 2.020 13.872 1.00 70.50 91 SER A O 1
ATOM 723 N N . VAL A 1 92 ? -7.554 0.941 15.181 1.00 67.69 92 VAL A N 1
ATOM 724 C CA . VAL A 1 92 ? -8.699 1.106 14.292 1.00 67.69 92 VAL A CA 1
ATOM 725 C C . VAL A 1 92 ? -9.194 2.555 14.405 1.00 67.69 92 VAL A C 1
ATOM 727 O O . VAL A 1 92 ? -9.390 3.040 15.523 1.00 67.69 92 VAL A O 1
ATOM 730 N N . PRO A 1 93 ? -9.381 3.278 13.284 1.00 56.31 93 PRO A N 1
ATOM 731 C CA . PRO A 1 93 ? -10.069 4.562 13.284 1.00 56.31 93 PRO A CA 1
ATOM 732 C C . PRO A 1 93 ? -11.388 4.504 14.055 1.00 56.31 93 PRO A C 1
ATOM 734 O O . PRO A 1 93 ? -12.137 3.541 13.924 1.00 56.31 93 PRO A O 1
ATOM 737 N N . ASN A 1 94 ? -11.692 5.555 14.816 1.00 60.12 94 ASN A N 1
ATOM 738 C CA . ASN A 1 94 ? -12.902 5.681 15.645 1.00 60.12 94 ASN A CA 1
ATOM 739 C C . ASN A 1 94 ? -12.953 4.823 16.913 1.00 60.12 94 ASN A C 1
ATOM 741 O O . ASN A 1 94 ? -13.947 4.892 17.635 1.00 60.12 94 ASN A O 1
ATOM 745 N N . PHE A 1 95 ? -11.901 4.071 17.246 1.00 70.44 95 PHE A N 1
ATOM 746 C CA . PHE A 1 95 ? -11.794 3.523 18.593 1.00 70.44 95 PHE A CA 1
ATOM 747 C C . PHE A 1 95 ? -11.478 4.651 19.586 1.00 70.44 95 PHE A C 1
ATOM 749 O O . PHE A 1 95 ? -10.487 5.363 19.438 1.00 70.44 95 PHE A O 1
ATOM 756 N N . SER A 1 96 ? -12.345 4.841 20.580 1.00 64.75 96 SER A N 1
ATOM 757 C CA . SER A 1 96 ? -12.354 6.032 21.441 1.00 64.75 96 SER A CA 1
ATOM 758 C C . SER A 1 96 ? -11.508 5.921 22.711 1.00 64.75 96 SER A C 1
ATOM 760 O O . SER A 1 96 ? -11.352 6.914 23.420 1.00 64.75 96 SER A O 1
ATOM 762 N N . ARG A 1 97 ? -10.975 4.734 23.033 1.00 75.62 97 ARG A N 1
ATOM 763 C CA . ARG A 1 97 ? -10.205 4.499 24.264 1.00 75.62 97 ARG A CA 1
ATOM 764 C C . ARG A 1 97 ? -8.718 4.350 23.970 1.00 75.62 97 ARG A C 1
ATOM 766 O O . ARG A 1 97 ? -8.325 3.826 22.930 1.00 75.62 97 ARG A O 1
ATOM 773 N N . ASP A 1 98 ? -7.890 4.736 24.933 1.00 78.38 98 ASP A N 1
ATOM 774 C CA . ASP A 1 98 ? -6.454 4.492 24.850 1.00 78.38 98 ASP A CA 1
ATOM 775 C C . ASP A 1 98 ? -6.154 2.999 24.944 1.00 78.38 98 ASP A C 1
ATOM 777 O O . ASP A 1 98 ? -6.613 2.297 25.850 1.00 78.38 98 ASP A O 1
ATOM 781 N N . ILE A 1 99 ? -5.348 2.510 24.003 1.00 81.81 99 ILE A N 1
ATOM 782 C CA . ILE A 1 99 ? -4.894 1.124 24.018 1.00 81.81 99 ILE A CA 1
ATOM 783 C C . ILE A 1 99 ? -3.830 0.971 25.110 1.00 81.81 99 ILE A C 1
ATOM 785 O O . ILE A 1 99 ? -2.824 1.688 25.079 1.00 81.81 99 ILE A O 1
ATOM 789 N N . PRO A 1 100 ? -3.996 0.022 26.051 1.00 85.50 100 PRO A N 1
ATOM 790 C CA . PRO A 1 100 ? -3.038 -0.192 27.126 1.00 85.50 100 PRO A CA 1
ATOM 791 C C . PRO A 1 100 ? -1.609 -0.412 26.616 1.00 85.50 100 PRO A C 1
ATOM 793 O O . PRO A 1 100 ? -1.360 -1.235 25.734 1.00 85.50 100 PRO A O 1
ATOM 796 N N . THR A 1 101 ? -0.641 0.271 27.231 1.00 81.75 101 THR A N 1
ATOM 797 C CA . THR A 1 101 ? 0.780 0.228 26.838 1.00 81.75 101 THR A CA 1
ATOM 798 C C . THR A 1 101 ? 1.389 -1.170 26.898 1.00 81.75 101 THR A C 1
ATOM 800 O O . THR A 1 101 ? 2.310 -1.447 26.134 1.00 81.75 101 THR A O 1
ATOM 803 N N . LYS A 1 102 ? 0.833 -2.077 27.718 1.00 83.19 102 LYS A N 1
ATOM 804 C CA . LYS A 1 102 ? 1.237 -3.495 27.795 1.00 83.19 102 LYS A CA 1
ATOM 805 C C . LYS A 1 102 ? 1.231 -4.214 26.439 1.00 83.19 102 LYS A C 1
ATOM 807 O O . LYS A 1 102 ? 1.932 -5.205 26.280 1.00 83.19 102 LYS A O 1
ATOM 812 N N . TYR A 1 103 ? 0.457 -3.727 25.466 1.00 84.62 103 TYR A N 1
ATOM 813 C CA . TYR A 1 103 ? 0.379 -4.332 24.137 1.00 84.62 103 TYR A CA 1
ATOM 814 C C . TYR A 1 103 ? 1.535 -3.949 23.202 1.00 84.62 103 TYR A C 1
ATOM 816 O O . TYR A 1 103 ? 1.675 -4.560 22.146 1.00 84.62 103 TYR A O 1
ATOM 824 N N . ARG A 1 104 ? 2.384 -2.981 23.580 1.00 77.50 104 ARG A N 1
ATOM 825 C CA . ARG A 1 104 ? 3.549 -2.563 22.774 1.00 77.50 104 ARG A CA 1
ATOM 826 C C . ARG A 1 104 ? 4.637 -3.632 22.719 1.00 77.50 104 ARG A C 1
ATOM 828 O O . ARG A 1 104 ? 5.292 -3.774 21.698 1.00 77.50 104 ARG A O 1
ATOM 835 N N . ASP A 1 105 ? 4.748 -4.423 23.782 1.00 78.56 105 ASP A N 1
ATOM 836 C CA . ASP A 1 105 ? 5.704 -5.528 23.907 1.00 78.56 105 ASP A CA 1
ATOM 837 C C . ASP A 1 105 ? 4.989 -6.888 23.986 1.00 78.56 105 ASP A C 1
ATOM 839 O O . ASP A 1 105 ? 5.550 -7.889 24.438 1.00 78.56 105 ASP A O 1
ATOM 843 N N . ALA A 1 106 ? 3.716 -6.941 23.576 1.00 80.56 106 ALA A N 1
ATOM 844 C CA . ALA A 1 106 ? 2.935 -8.165 23.658 1.00 80.56 106 ALA A CA 1
ATOM 845 C C . ALA A 1 106 ? 3.500 -9.240 22.726 1.00 80.56 106 ALA A C 1
ATOM 847 O O . ALA A 1 106 ? 3.670 -9.031 21.523 1.00 80.56 106 ALA A O 1
ATOM 848 N N . ALA A 1 107 ? 3.725 -10.424 23.293 1.00 84.06 107 ALA A N 1
ATOM 849 C CA . ALA A 1 107 ? 3.978 -11.639 22.534 1.00 84.06 107 ALA A CA 1
ATOM 850 C C . ALA A 1 107 ? 2.738 -12.019 21.691 1.00 84.06 107 ALA A C 1
ATOM 852 O O . ALA A 1 107 ? 1.633 -11.561 21.995 1.00 84.06 107 ALA A O 1
ATOM 853 N N . PRO A 1 108 ? 2.871 -12.906 20.685 1.00 82.69 108 PRO A N 1
ATOM 854 C CA . PRO A 1 108 ? 1.747 -13.442 19.903 1.00 82.69 108 PRO A CA 1
ATOM 855 C C . PRO A 1 108 ? 0.880 -14.429 20.721 1.00 82.69 108 PRO A C 1
ATOM 857 O O . PRO A 1 108 ? 0.730 -15.614 20.399 1.00 82.69 108 PRO A O 1
ATOM 860 N N . HIS A 1 109 ? 0.332 -13.935 21.829 1.00 86.56 109 HIS A N 1
ATOM 861 C CA . HIS A 1 109 ? -0.585 -14.615 22.730 1.00 86.56 109 HIS A CA 1
ATOM 862 C C . HIS A 1 109 ? -2.036 -14.471 22.244 1.00 86.56 109 HIS A C 1
ATOM 864 O O . HIS A 1 109 ? -2.348 -13.668 21.367 1.00 86.56 109 HIS A O 1
ATOM 870 N N . CYS A 1 110 ? -2.926 -15.304 22.776 1.00 89.69 110 CYS A N 1
ATOM 871 C CA . CYS A 1 110 ? -4.353 -15.214 22.513 1.00 89.69 110 CYS A CA 1
ATOM 872 C C . CYS A 1 110 ? -5.111 -15.521 23.802 1.00 89.69 110 CYS A C 1
ATOM 874 O O . CYS A 1 110 ? -5.072 -16.658 24.261 1.00 89.69 110 CYS A O 1
ATOM 876 N N . ASP A 1 111 ? -5.837 -14.534 24.316 1.00 91.94 111 ASP A N 1
ATOM 877 C CA . ASP A 1 111 ? -6.619 -14.620 25.553 1.00 91.94 111 ASP A CA 1
ATOM 878 C C . ASP A 1 111 ? -7.816 -15.581 25.418 1.00 91.94 111 ASP A C 1
ATOM 880 O O . ASP A 1 111 ? -8.306 -16.100 26.413 1.00 91.94 111 ASP A O 1
ATOM 884 N N . HIS A 1 112 ? -8.263 -15.873 24.188 1.00 88.00 112 HIS A N 1
ATOM 885 C CA . HIS A 1 112 ? -9.335 -16.838 23.924 1.00 88.00 112 HIS A CA 1
ATOM 886 C C . HIS A 1 112 ? -8.864 -18.290 24.063 1.00 88.00 112 HIS A C 1
ATOM 888 O O . HIS A 1 112 ? -9.362 -19.043 24.893 1.00 88.00 112 HIS A O 1
ATOM 894 N N . CYS A 1 113 ? -7.901 -18.709 23.233 1.00 87.62 113 CYS A N 1
ATOM 895 C CA . CYS A 1 113 ? -7.477 -20.108 23.211 1.00 87.62 113 CYS A CA 1
ATOM 896 C C . CYS A 1 113 ? -6.333 -20.406 24.182 1.00 87.62 113 CYS A C 1
ATOM 898 O O . CYS A 1 113 ? -6.007 -21.570 24.384 1.00 87.62 113 CYS A O 1
ATOM 900 N N . THR A 1 114 ? -5.644 -19.384 24.702 1.00 87.56 114 THR A N 1
ATOM 901 C CA . THR A 1 114 ? -4.421 -19.435 25.536 1.00 87.56 114 THR A CA 1
ATOM 902 C C . THR A 1 114 ? -3.198 -20.129 24.913 1.00 87.56 114 THR A C 1
ATOM 904 O O . THR A 1 114 ? -2.074 -19.972 25.391 1.00 87.56 114 THR A O 1
ATOM 907 N N . VAL A 1 115 ? -3.363 -20.820 23.779 1.00 82.38 115 VAL A N 1
ATOM 908 C CA . VAL A 1 115 ? -2.275 -21.463 23.030 1.00 82.38 115 VAL A CA 1
ATOM 909 C C . VAL A 1 115 ? -1.307 -20.440 22.427 1.00 82.38 115 VAL A C 1
ATOM 911 O O . VAL A 1 115 ? -1.672 -19.602 21.586 1.00 82.38 115 VAL A O 1
ATOM 914 N N . ARG A 1 116 ? -0.029 -20.588 22.793 1.00 72.62 116 ARG A N 1
ATOM 915 C CA . ARG A 1 116 ? 1.095 -19.842 22.221 1.00 72.62 116 ARG A CA 1
ATOM 916 C C . ARG A 1 116 ? 1.422 -20.395 20.832 1.00 72.62 116 ARG A C 1
ATOM 918 O O . ARG A 1 116 ? 1.869 -21.529 20.696 1.00 72.62 116 ARG A O 1
ATOM 925 N N . ARG A 1 117 ? 1.176 -19.592 19.797 1.00 75.94 117 ARG A N 1
ATOM 926 C CA . ARG A 1 117 ? 1.497 -19.908 18.396 1.00 75.94 117 ARG A CA 1
ATOM 927 C C . ARG A 1 117 ? 2.323 -18.767 17.812 1.00 75.94 117 ARG A C 1
ATOM 929 O O . ARG A 1 117 ? 2.151 -17.625 18.228 1.00 75.94 117 ARG A O 1
ATOM 936 N N . TYR A 1 118 ? 3.168 -19.057 16.828 1.00 72.69 118 TYR A N 1
ATOM 937 C CA . TYR A 1 118 ? 3.853 -18.020 16.054 1.00 72.69 118 TYR A CA 1
ATOM 938 C C . TYR A 1 118 ? 2.859 -17.386 15.073 1.00 72.69 118 TYR A C 1
ATOM 940 O O . TYR A 1 118 ? 2.688 -17.852 13.950 1.00 72.69 118 TYR A O 1
ATOM 948 N N . ARG A 1 119 ? 2.126 -16.369 15.534 1.00 73.38 119 ARG A N 1
ATOM 949 C CA . ARG A 1 119 ? 1.202 -15.596 14.698 1.00 73.38 119 ARG A CA 1
ATOM 950 C C . ARG A 1 119 ? 1.876 -14.288 14.315 1.00 73.38 119 ARG A C 1
ATOM 952 O O . ARG A 1 119 ? 2.340 -13.576 15.200 1.00 73.38 119 ARG A O 1
ATOM 959 N N . ARG A 1 120 ? 1.887 -13.974 13.018 1.00 73.69 120 ARG A N 1
ATOM 960 C CA . ARG A 1 120 ? 2.293 -12.649 12.532 1.00 73.69 120 ARG A CA 1
ATOM 961 C C . ARG A 1 120 ? 1.341 -11.566 13.036 1.00 73.69 120 ARG A C 1
ATOM 963 O O . ARG A 1 120 ? 1.790 -10.494 13.398 1.00 73.69 120 ARG A O 1
ATOM 970 N N . ASP A 1 121 ? 0.051 -11.885 13.130 1.00 77.75 121 ASP A N 1
ATOM 971 C CA . ASP A 1 121 ? -0.986 -10.933 13.516 1.00 77.75 121 ASP A CA 1
ATOM 972 C C . ASP A 1 121 ? -1.825 -11.419 14.701 1.00 77.75 121 ASP A C 1
ATOM 974 O O . ASP A 1 121 ? -2.237 -12.585 14.779 1.00 77.75 121 ASP A O 1
ATOM 978 N N . SER A 1 122 ? -2.136 -10.490 15.599 1.00 86.00 122 SER A N 1
ATOM 979 C CA . SER A 1 122 ? -3.214 -10.623 16.579 1.00 86.00 122 SER A CA 1
ATOM 980 C C . SER A 1 122 ? -4.016 -9.323 16.653 1.00 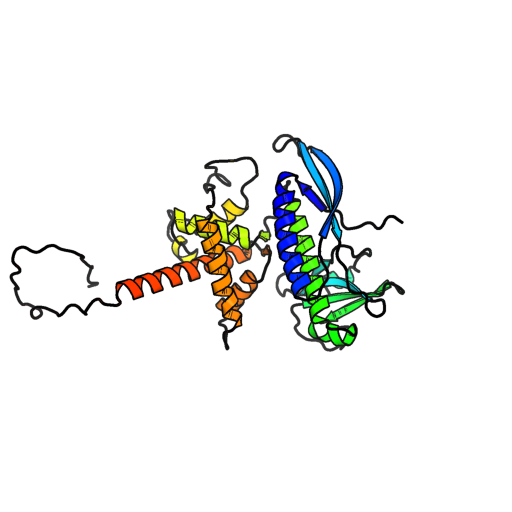86.00 122 SER A C 1
ATOM 982 O O . SER A 1 122 ? -3.652 -8.324 16.038 1.00 86.00 122 SER A O 1
ATOM 984 N N . TYR A 1 123 ? -5.150 -9.336 17.341 1.00 85.75 123 TYR A N 1
ATOM 985 C CA . TYR A 1 123 ? -6.075 -8.208 17.385 1.00 85.75 123 TYR A CA 1
ATOM 986 C C . TYR A 1 123 ? -6.407 -7.859 18.823 1.00 85.75 123 TYR A C 1
ATOM 988 O O . TYR A 1 123 ? -6.574 -8.747 19.653 1.00 85.75 123 TYR A O 1
ATOM 996 N N . ILE A 1 124 ? -6.523 -6.568 19.104 1.00 87.88 124 ILE A N 1
ATOM 997 C CA . ILE A 1 124 ? -7.043 -6.063 20.364 1.00 87.88 124 ILE A CA 1
ATOM 998 C C . ILE A 1 124 ? -8.516 -5.743 20.172 1.00 87.88 124 ILE A C 1
ATOM 1000 O O . ILE A 1 124 ? -8.881 -4.953 19.297 1.00 87.88 124 ILE A O 1
ATOM 1004 N N . VAL A 1 125 ? -9.340 -6.332 21.025 1.00 87.50 125 VAL A N 1
ATOM 1005 C CA . VAL A 1 125 ? -10.765 -6.041 21.148 1.00 87.50 125 VAL A CA 1
ATOM 1006 C C . VAL A 1 125 ? -11.038 -5.442 22.522 1.00 87.50 125 VAL A C 1
ATOM 1008 O O . VAL A 1 125 ? -10.324 -5.723 23.487 1.00 87.50 125 VAL A O 1
ATOM 1011 N N . CYS A 1 126 ? -12.045 -4.583 22.608 1.00 88.12 126 CYS A N 1
ATOM 1012 C CA . CYS A 1 126 ? -12.461 -3.926 23.836 1.00 88.12 126 CYS A CA 1
ATOM 1013 C C . CYS A 1 126 ? -13.952 -4.147 24.053 1.00 88.12 126 CYS A C 1
ATOM 1015 O O . CYS A 1 126 ? -14.744 -3.968 23.132 1.00 88.12 126 CYS A O 1
ATOM 1017 N N . ASN A 1 127 ? -14.334 -4.535 25.260 1.00 88.50 127 ASN A N 1
ATOM 1018 C CA . ASN A 1 127 ? -15.729 -4.629 25.642 1.00 88.50 127 ASN A CA 1
ATOM 1019 C C . ASN A 1 127 ? -16.244 -3.226 26.000 1.00 88.50 127 ASN A C 1
ATOM 1021 O O . ASN A 1 127 ? -15.681 -2.561 26.867 1.00 88.50 127 ASN A O 1
ATOM 1025 N N . GLU A 1 128 ? -17.287 -2.748 25.329 1.00 82.69 128 GLU A N 1
ATOM 1026 C CA . GLU A 1 128 ? -17.802 -1.387 25.493 1.00 82.69 128 GLU A CA 1
ATOM 1027 C C . GLU A 1 128 ? -18.429 -1.159 26.872 1.00 82.69 128 GLU A C 1
ATOM 1029 O O . GLU A 1 128 ? -18.274 -0.073 27.433 1.00 82.69 128 GLU A O 1
ATOM 1034 N N . GLU A 1 129 ? -19.082 -2.177 27.437 1.00 84.31 129 GLU A N 1
ATOM 1035 C CA . GLU A 1 129 ? -19.757 -2.085 28.735 1.00 84.31 129 GLU A CA 1
ATOM 1036 C C . GLU A 1 129 ? -18.753 -2.049 29.892 1.00 84.31 129 GLU A C 1
ATOM 1038 O O . GLU A 1 129 ? -18.807 -1.174 30.753 1.00 84.31 129 GLU A O 1
ATOM 1043 N N . THR A 1 130 ? -17.796 -2.978 29.897 1.00 89.06 130 THR A N 1
ATOM 1044 C CA . THR A 1 130 ? -16.828 -3.133 30.997 1.00 89.06 130 THR A CA 1
ATOM 1045 C C . THR A 1 130 ? -15.531 -2.356 30.784 1.00 89.06 130 THR A C 1
ATOM 1047 O O . THR A 1 130 ? -14.808 -2.070 31.736 1.00 89.06 130 THR A O 1
ATOM 1050 N N . GLY A 1 131 ? -15.197 -2.019 29.537 1.00 86.81 131 GLY A N 1
ATOM 1051 C CA . GLY A 1 131 ? -13.903 -1.456 29.157 1.00 86.81 131 GLY A CA 1
ATOM 1052 C C . GLY A 1 131 ? -12.742 -2.440 29.138 1.00 86.81 131 GLY A C 1
ATOM 1053 O O . GLY A 1 131 ? -11.600 -2.014 28.954 1.00 86.81 131 GLY A O 1
ATOM 1054 N N . ALA A 1 132 ? -13.001 -3.731 29.342 1.00 90.06 132 ALA A N 1
ATOM 1055 C CA . ALA A 1 132 ? -11.964 -4.750 29.338 1.00 90.06 132 ALA A CA 1
ATOM 1056 C C . ALA A 1 132 ? -11.348 -4.902 27.941 1.00 90.06 132 ALA A C 1
ATOM 1058 O O . ALA A 1 132 ? -12.057 -4.896 26.938 1.00 90.06 132 ALA A O 1
ATOM 1059 N N . PHE A 1 133 ? -10.027 -5.066 27.882 1.00 92.06 133 PHE A N 1
ATOM 1060 C CA . PHE A 1 133 ? -9.294 -5.348 26.648 1.00 92.06 133 PHE A CA 1
ATOM 1061 C C . PHE A 1 133 ? -8.879 -6.817 26.593 1.00 92.06 133 PHE A C 1
ATOM 1063 O O . PHE A 1 133 ? -8.420 -7.355 27.602 1.00 92.06 133 PHE A O 1
ATOM 1070 N N . ALA A 1 134 ? -8.960 -7.420 25.407 1.00 91.94 134 ALA A N 1
ATOM 1071 C CA . ALA A 1 134 ? -8.471 -8.768 25.134 1.00 91.94 134 ALA A CA 1
ATOM 1072 C C . ALA A 1 134 ? -7.653 -8.803 23.834 1.00 91.94 134 ALA 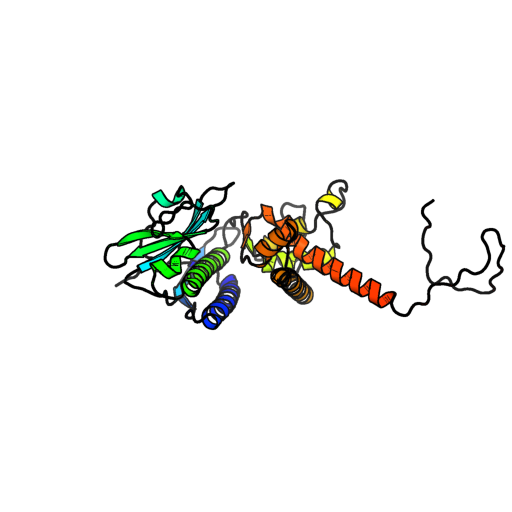A C 1
ATOM 1074 O O . ALA A 1 134 ? -7.998 -8.146 22.852 1.00 91.94 134 ALA A O 1
ATOM 1075 N N . GLN A 1 135 ? -6.567 -9.575 23.829 1.00 91.81 135 GLN A N 1
ATOM 1076 C CA . GLN A 1 135 ? -5.769 -9.900 22.653 1.00 91.81 135 GLN A CA 1
ATOM 1077 C C . GLN A 1 135 ? -6.221 -11.244 22.086 1.00 91.81 135 GLN A C 1
ATOM 1079 O O . GLN A 1 135 ? -6.100 -12.287 22.724 1.00 91.81 135 GLN A O 1
ATOM 1084 N N . VAL A 1 136 ? -6.702 -11.251 20.851 1.00 89.19 136 VAL A N 1
ATOM 1085 C CA . VAL A 1 136 ? -7.255 -12.438 20.203 1.00 89.19 136 VAL A CA 1
ATOM 1086 C C . VAL A 1 136 ? -6.499 -12.710 18.907 1.00 89.19 136 VAL A C 1
ATOM 1088 O O . VAL A 1 136 ? -6.263 -11.822 18.091 1.00 89.19 136 VAL A O 1
ATOM 1091 N N . GLY A 1 137 ? -6.059 -13.954 18.719 1.00 83.81 137 GLY A N 1
ATOM 1092 C CA . GLY A 1 137 ? -5.367 -14.361 17.500 1.00 83.81 137 GLY A CA 1
ATOM 1093 C C . GLY A 1 137 ? -6.311 -14.363 16.298 1.00 83.81 137 GLY A C 1
ATOM 1094 O O . GLY A 1 137 ? -7.492 -14.664 16.446 1.00 83.81 137 GLY A O 1
ATOM 1095 N N . SER A 1 138 ? -5.771 -14.110 15.104 1.00 74.62 138 SER A N 1
ATOM 1096 C CA . SER A 1 138 ? -6.539 -14.048 13.850 1.00 74.62 138 SER A CA 1
ATOM 1097 C C . SER A 1 138 ? -7.491 -15.230 13.630 1.00 74.62 138 SER A C 1
ATOM 1099 O O . SER A 1 138 ? -8.643 -15.030 13.264 1.00 74.62 138 SER A O 1
ATOM 1101 N N . SER A 1 139 ? -7.042 -16.456 13.909 1.00 73.50 139 SER A N 1
ATOM 1102 C CA . SER A 1 139 ? -7.850 -17.671 13.747 1.00 73.50 139 SER A CA 1
ATOM 1103 C C . SER A 1 139 ? -8.842 -17.952 14.878 1.00 73.50 139 SER A C 1
ATOM 1105 O O . SER A 1 139 ? -9.724 -18.776 14.697 1.00 73.50 139 SER A O 1
ATOM 1107 N N . CYS A 1 140 ? -8.707 -17.294 16.030 1.00 80.06 140 CYS A N 1
ATOM 1108 C CA . CYS A 1 140 ? -9.594 -17.462 17.189 1.00 80.06 140 CYS A CA 1
ATOM 1109 C C . CYS A 1 140 ? -10.656 -16.364 17.278 1.00 80.06 140 CYS A C 1
ATOM 1111 O O . CYS A 1 140 ? -11.513 -16.388 18.152 1.00 80.06 140 CYS A O 1
ATOM 1113 N N . LEU A 1 141 ? -10.568 -15.376 16.395 1.00 75.50 141 LEU A N 1
ATOM 1114 C CA . LEU A 1 141 ? -11.433 -14.211 16.377 1.00 75.50 141 LEU A CA 1
ATOM 1115 C C . LEU A 1 141 ? -12.903 -14.601 16.127 1.00 75.50 141 LEU A C 1
ATOM 1117 O O . LEU A 1 141 ? -13.796 -13.981 16.693 1.00 75.50 141 LEU A O 1
ATOM 1121 N N . ALA A 1 142 ? -13.136 -15.642 15.313 1.00 65.62 142 ALA A N 1
ATOM 1122 C CA . ALA A 1 142 ? -14.469 -16.160 14.965 1.00 65.62 142 ALA A CA 1
ATOM 1123 C C . ALA A 1 142 ? -15.140 -16.780 16.176 1.00 65.62 142 ALA A C 1
ATOM 1125 O O . ALA A 1 142 ? -16.241 -16.383 16.548 1.00 65.62 142 ALA A O 1
ATOM 1126 N N . ASP A 1 143 ? -14.412 -17.672 16.833 1.00 74.31 143 ASP A N 1
ATOM 1127 C CA . ASP A 1 143 ? -14.876 -18.349 18.035 1.00 74.31 143 ASP A CA 1
ATOM 1128 C C . ASP A 1 143 ? -15.062 -17.366 19.203 1.00 74.31 143 ASP A C 1
ATOM 1130 O O . ASP A 1 143 ? -15.957 -17.548 20.023 1.00 74.31 143 ASP A O 1
ATOM 1134 N N . PHE A 1 144 ? -14.248 -16.302 19.276 1.00 76.44 144 PHE A N 1
ATOM 1135 C CA . PHE A 1 144 ? -14.336 -15.296 20.340 1.00 76.44 144 PHE A CA 1
ATOM 1136 C C . PHE A 1 144 ? -15.490 -14.301 20.155 1.00 76.44 144 PHE A C 1
ATOM 1138 O O . PHE A 1 144 ? -16.072 -13.875 21.146 1.00 76.44 144 PHE A O 1
ATOM 1145 N N . MET A 1 145 ? -15.801 -13.899 18.918 1.00 70.31 145 MET A N 1
ATOM 1146 C CA . MET A 1 145 ? -16.774 -12.833 18.640 1.00 70.31 145 MET A CA 1
ATOM 1147 C C . MET A 1 145 ? -18.075 -13.313 17.992 1.00 70.31 145 MET A C 1
ATOM 1149 O O . MET A 1 145 ? -18.851 -12.474 17.577 1.00 70.31 145 MET A O 1
ATOM 1153 N N . GLY A 1 146 ? -18.342 -14.611 17.844 1.00 57.22 146 GLY A N 1
ATOM 1154 C CA . GLY A 1 146 ? -19.696 -15.109 17.535 1.00 57.22 146 GLY A CA 1
ATOM 1155 C C . GLY A 1 146 ? -20.263 -14.837 16.125 1.00 57.22 146 GLY A C 1
ATOM 1156 O O . GLY A 1 146 ? -21.382 -15.252 15.834 1.00 57.22 146 GLY A O 1
ATOM 1157 N N . HIS A 1 147 ? -19.511 -14.216 15.211 1.00 54.22 147 HIS A N 1
ATOM 1158 C CA . HIS A 1 147 ? -19.842 -14.111 13.779 1.00 54.22 147 HIS A CA 1
ATOM 1159 C C . HIS A 1 147 ? -18.617 -14.420 12.907 1.00 54.22 147 HIS A C 1
ATOM 1161 O O . HIS A 1 147 ? -17.544 -14.722 13.421 1.00 54.22 147 HIS A O 1
ATOM 1167 N N . ASP A 1 148 ? -18.780 -14.349 11.578 1.00 57.03 148 ASP A N 1
ATOM 1168 C CA . ASP A 1 148 ? -17.727 -14.524 10.571 1.00 57.03 148 ASP A CA 1
ATOM 1169 C C . ASP A 1 148 ? -16.568 -13.537 10.808 1.00 57.03 148 ASP A C 1
ATOM 1171 O O . ASP A 1 148 ? -16.495 -12.462 10.214 1.00 57.03 148 ASP A O 1
ATOM 1175 N N . ALA A 1 149 ? -15.666 -13.860 11.732 1.00 49.19 149 ALA A N 1
ATOM 1176 C CA . ALA A 1 149 ? -14.613 -12.946 12.149 1.00 49.19 149 ALA A CA 1
ATOM 1177 C C . ALA A 1 149 ? -13.552 -12.725 11.089 1.00 49.19 149 ALA A C 1
ATOM 1179 O O . ALA A 1 149 ? -12.743 -11.811 11.228 1.00 49.19 149 ALA A O 1
ATOM 1180 N N . TYR A 1 150 ? -13.588 -13.498 10.007 1.00 50.91 150 TYR A N 1
ATOM 1181 C CA . TYR A 1 150 ? -12.900 -13.108 8.799 1.00 50.91 150 TYR A CA 1
ATOM 1182 C C . TYR A 1 150 ? -13.412 -11.741 8.321 1.00 50.91 150 TYR A C 1
ATOM 1184 O O . TYR A 1 150 ? -12.602 -10.842 8.127 1.00 50.91 150 TYR A O 1
ATOM 1192 N N . LYS A 1 151 ? -14.728 -11.501 8.260 1.00 54.88 151 LYS A N 1
ATOM 1193 C CA . LYS A 1 151 ? -15.287 -10.182 7.901 1.00 54.88 151 LYS A CA 1
ATOM 1194 C C . LYS A 1 151 ? -14.838 -9.077 8.847 1.00 54.88 151 LYS A C 1
ATOM 1196 O O . LYS A 1 151 ? -14.502 -7.986 8.390 1.00 54.88 151 LYS A O 1
ATOM 1201 N N . ILE A 1 152 ? -14.772 -9.354 10.147 1.00 54.72 152 ILE A N 1
ATOM 1202 C CA . ILE A 1 152 ? -14.429 -8.325 11.132 1.00 54.72 152 ILE A CA 1
ATOM 1203 C C . ILE A 1 152 ? -12.924 -8.046 11.180 1.00 54.72 152 ILE A C 1
ATOM 1205 O O . ILE A 1 152 ? -12.526 -6.886 11.209 1.00 54.72 152 ILE A O 1
ATOM 1209 N N . ALA A 1 153 ? -12.074 -9.072 11.076 1.00 55.06 153 ALA A N 1
ATOM 1210 C CA . ALA A 1 153 ? -10.635 -8.898 10.871 1.00 55.06 153 ALA A CA 1
ATOM 1211 C C . ALA A 1 153 ? -10.345 -8.113 9.591 1.00 55.06 153 ALA A C 1
ATOM 1213 O O . ALA A 1 153 ? -9.500 -7.219 9.592 1.00 55.06 153 ALA A O 1
ATOM 1214 N N . ARG A 1 154 ? -11.052 -8.434 8.501 1.00 58.53 154 ARG A N 1
ATOM 1215 C CA . ARG A 1 154 ? -10.915 -7.745 7.215 1.00 58.53 154 ARG A CA 1
ATOM 1216 C C . ARG A 1 154 ? -11.392 -6.304 7.296 1.00 58.53 154 ARG A C 1
ATOM 1218 O O . ARG A 1 154 ? -10.715 -5.436 6.762 1.00 58.53 154 ARG A O 1
ATOM 1225 N N . LEU A 1 155 ? -12.483 -6.026 8.005 1.00 61.38 155 LEU A N 1
ATOM 1226 C CA . LEU A 1 155 ? -12.900 -4.655 8.264 1.00 61.38 155 LEU A CA 1
ATOM 1227 C C . LEU A 1 155 ? -11.878 -3.913 9.129 1.00 61.38 155 LEU A C 1
ATOM 1229 O O . LEU A 1 155 ? -11.520 -2.799 8.784 1.00 61.38 155 LEU A O 1
ATOM 1233 N N . ALA A 1 156 ? -11.358 -4.511 10.202 1.00 60.53 156 ALA A N 1
ATOM 1234 C CA . ALA A 1 156 ? -10.316 -3.892 11.023 1.00 60.53 156 ALA A CA 1
ATOM 1235 C C . ALA A 1 156 ? -9.051 -3.594 10.201 1.00 60.53 156 ALA A C 1
ATOM 1237 O O . ALA A 1 156 ? -8.417 -2.554 10.369 1.00 60.53 156 ALA A O 1
ATOM 1238 N N . GLU A 1 157 ? -8.711 -4.476 9.264 1.00 61.34 157 GLU A N 1
ATOM 1239 C CA . GLU A 1 157 ? -7.641 -4.259 8.299 1.00 61.34 157 GLU A CA 1
ATOM 1240 C C . GLU A 1 157 ? -7.964 -3.110 7.336 1.00 61.34 157 GLU A C 1
ATOM 1242 O O . GLU A 1 157 ? -7.115 -2.248 7.133 1.00 61.34 157 GLU A O 1
ATOM 1247 N N . TYR A 1 158 ? -9.183 -3.044 6.793 1.00 62.59 158 TYR A N 1
ATOM 1248 C CA . TYR A 1 158 ? -9.624 -1.930 5.953 1.00 62.59 158 TYR A CA 1
ATOM 1249 C C . TYR A 1 158 ? -9.654 -0.615 6.725 1.00 62.59 158 TYR A C 1
ATOM 1251 O O . TYR A 1 158 ? -9.214 0.399 6.211 1.00 62.59 158 TYR A O 1
ATOM 1259 N N . LEU A 1 159 ? -10.079 -0.602 7.980 1.00 63.34 159 LEU A N 1
ATOM 1260 C CA . LEU A 1 159 ? -10.055 0.603 8.797 1.00 63.34 159 LEU A CA 1
ATOM 1261 C C . LEU A 1 159 ? -8.615 1.009 9.128 1.00 63.34 159 LEU A C 1
ATOM 1263 O O . LEU A 1 159 ? -8.266 2.178 8.998 1.00 63.34 159 LEU A O 1
ATOM 1267 N N . SER A 1 160 ? -7.732 0.058 9.437 1.00 63.47 160 SER A N 1
ATOM 1268 C CA . SER A 1 160 ? -6.295 0.334 9.557 1.00 63.47 160 SER A CA 1
ATOM 1269 C C . SER A 1 160 ? -5.728 0.939 8.265 1.00 63.47 160 SER A C 1
ATOM 1271 O O . SER A 1 160 ? -5.013 1.936 8.332 1.00 63.47 160 SER A O 1
ATOM 1273 N N . GLN A 1 161 ? -6.075 0.381 7.099 1.00 61.44 161 GLN A N 1
ATOM 1274 C CA . GLN A 1 161 ? -5.669 0.893 5.783 1.00 61.44 161 GLN A CA 1
ATOM 1275 C C . GLN A 1 161 ? -6.257 2.279 5.502 1.00 61.44 161 GLN A C 1
ATOM 1277 O O . GLN A 1 161 ? -5.551 3.147 5.006 1.00 61.44 161 GLN A O 1
ATOM 1282 N N . ALA A 1 162 ? -7.514 2.530 5.868 1.00 60.28 162 ALA A N 1
ATOM 1283 C CA . ALA A 1 162 ? -8.151 3.835 5.740 1.00 60.28 162 ALA A CA 1
ATOM 1284 C C . ALA A 1 162 ? -7.430 4.885 6.596 1.00 60.28 162 ALA A C 1
ATOM 1286 O O . ALA A 1 162 ? -7.180 5.995 6.133 1.00 60.28 162 ALA A O 1
ATOM 1287 N N . GLY A 1 163 ? -7.024 4.518 7.816 1.00 61.50 163 GLY A N 1
ATOM 1288 C CA . GLY A 1 163 ? -6.183 5.362 8.662 1.00 61.50 163 GLY A CA 1
ATOM 1289 C C . GLY A 1 163 ? -4.786 5.596 8.080 1.00 61.50 163 GLY A C 1
ATOM 1290 O O . GLY A 1 163 ? -4.228 6.674 8.253 1.00 61.50 163 GLY A O 1
ATOM 1291 N N . GLU A 1 164 ? -4.209 4.620 7.374 1.00 64.12 164 GLU A N 1
ATOM 1292 C CA . GLU A 1 164 ? -2.953 4.801 6.634 1.00 64.12 164 GLU A CA 1
ATOM 1293 C C . GLU A 1 164 ? -3.124 5.730 5.429 1.00 64.12 164 GLU A C 1
ATOM 1295 O O . GLU A 1 164 ? -2.327 6.650 5.280 1.00 64.12 164 GLU A O 1
ATOM 1300 N N . TYR A 1 165 ? -4.181 5.572 4.629 1.00 62.47 165 TYR A N 1
ATOM 1301 C CA . TYR A 1 165 ? -4.500 6.493 3.535 1.00 62.47 165 TYR A CA 1
ATOM 1302 C C . TYR A 1 165 ? -4.717 7.915 4.024 1.00 62.47 165 TYR A C 1
ATOM 1304 O O . TYR A 1 165 ? -4.233 8.853 3.398 1.00 62.47 165 TYR A O 1
ATOM 1312 N N . ALA A 1 166 ? -5.407 8.078 5.150 1.00 60.31 166 ALA A N 1
ATOM 1313 C CA . ALA A 1 166 ? -5.614 9.387 5.735 1.00 60.31 166 ALA A CA 1
ATOM 1314 C C . ALA A 1 166 ? -4.279 10.011 6.178 1.00 60.31 166 ALA A C 1
ATOM 1316 O O . ALA A 1 166 ? -4.006 11.144 5.804 1.00 60.31 166 ALA A O 1
ATOM 1317 N N . ARG A 1 167 ? -3.396 9.247 6.843 1.00 64.06 167 ARG A N 1
ATOM 1318 C CA . ARG A 1 167 ? -2.028 9.683 7.203 1.00 64.06 167 ARG A CA 1
ATOM 1319 C C . ARG A 1 167 ? -1.144 10.008 5.997 1.00 64.06 167 ARG A C 1
ATOM 1321 O O . ARG A 1 167 ? -0.353 10.943 6.051 1.00 64.06 167 ARG A O 1
ATOM 1328 N N . LEU A 1 168 ? -1.256 9.247 4.908 1.00 58.34 168 LEU A N 1
ATOM 1329 C CA . LEU A 1 168 ? -0.596 9.574 3.638 1.00 58.34 168 LEU A CA 1
ATOM 1330 C C . LEU A 1 168 ? -1.170 10.868 3.046 1.00 58.34 168 LEU A C 1
ATOM 1332 O O . LEU A 1 168 ? -0.426 11.692 2.526 1.00 58.34 168 LEU A O 1
ATOM 1336 N N . GLY A 1 169 ? -2.480 11.071 3.193 1.00 50.41 169 GLY A N 1
ATOM 1337 C CA . GLY A 1 169 ? -3.164 12.306 2.845 1.00 50.41 169 GLY A CA 1
ATOM 1338 C C . GLY A 1 169 ? -2.629 13.517 3.609 1.00 50.41 169 GLY A C 1
ATOM 1339 O O . GLY A 1 169 ? -2.478 14.560 2.996 1.00 50.41 169 GLY A O 1
ATOM 1340 N N . GLU A 1 170 ? -2.260 13.395 4.889 1.00 51.91 170 GLU A N 1
ATOM 1341 C CA . GLU A 1 170 ? -1.793 14.501 5.757 1.00 51.91 170 GLU A CA 1
ATOM 1342 C C . GLU A 1 170 ? -0.464 15.173 5.349 1.00 51.91 170 GLU A C 1
ATOM 1344 O O . GLU A 1 170 ? -0.017 16.126 5.993 1.00 51.91 170 GLU A O 1
ATOM 1349 N N . GLN A 1 171 ? 0.219 14.692 4.311 1.00 53.19 171 GLN A N 1
ATOM 1350 C CA . GLN A 1 171 ? 1.602 15.078 4.041 1.00 53.19 171 GLN A CA 1
ATOM 1351 C C . GLN A 1 171 ? 1.777 16.552 3.612 1.00 53.19 171 GLN A C 1
ATOM 1353 O O . GLN A 1 171 ? 1.515 16.915 2.469 1.00 53.19 171 GLN A O 1
ATOM 1358 N N . PHE A 1 172 ? 2.350 17.367 4.516 1.00 49.16 172 PHE A N 1
ATOM 1359 C CA . PHE A 1 172 ? 3.031 18.642 4.206 1.00 49.16 172 PHE A CA 1
ATOM 1360 C C . PHE A 1 172 ? 4.400 18.850 4.868 1.00 49.16 172 PHE A C 1
ATOM 1362 O O . PHE A 1 172 ? 5.137 19.748 4.472 1.00 49.16 172 PHE A O 1
ATOM 1369 N N . VAL A 1 173 ? 4.805 18.048 5.852 1.00 34.41 173 VAL A N 1
ATOM 1370 C CA . VAL A 1 173 ? 6.016 18.327 6.640 1.00 34.41 173 VAL A CA 1
ATOM 1371 C C . VAL A 1 173 ? 6.809 17.044 6.774 1.00 34.41 173 VAL A C 1
ATOM 1373 O O . VAL A 1 173 ? 6.327 16.126 7.422 1.00 34.41 173 VAL A O 1
ATOM 1376 N N . GLY A 1 174 ? 7.989 16.975 6.142 1.00 38.12 174 GLY A N 1
ATOM 1377 C CA . GLY A 1 174 ? 8.960 15.892 6.338 1.00 38.12 174 GLY A CA 1
ATOM 1378 C C . GLY A 1 174 ? 8.304 14.521 6.467 1.00 38.12 174 GLY A C 1
ATOM 1379 O O . GLY A 1 174 ? 8.339 13.959 7.559 1.00 38.12 174 GLY A O 1
ATOM 1380 N N . ALA A 1 175 ? 7.669 14.0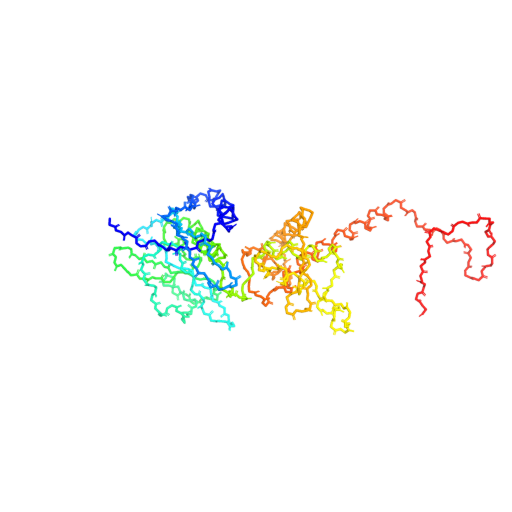49 5.381 1.00 38.69 175 ALA A N 1
ATOM 1381 C CA . ALA A 1 175 ? 7.005 12.750 5.332 1.00 38.69 175 ALA A CA 1
ATOM 1382 C C . ALA A 1 175 ? 7.840 11.717 6.082 1.00 38.69 175 ALA A C 1
ATOM 1384 O O . ALA A 1 175 ? 9.072 11.736 5.983 1.00 38.69 175 ALA A O 1
ATOM 1385 N N . ASP A 1 176 ? 7.182 10.830 6.822 1.00 44.84 176 ASP A N 1
ATOM 1386 C CA . ASP A 1 176 ? 7.867 9.671 7.354 1.00 44.84 176 ASP A CA 1
ATOM 1387 C C . ASP A 1 176 ? 8.384 8.840 6.171 1.00 44.84 176 ASP A C 1
ATOM 1389 O O . ASP A 1 176 ? 7.698 7.957 5.661 1.00 44.84 176 ASP A O 1
ATOM 1393 N N . ARG A 1 177 ? 9.606 9.157 5.715 1.00 53.34 177 ARG A N 1
ATOM 1394 C CA . ARG A 1 177 ? 10.296 8.543 4.571 1.00 53.34 177 ARG A CA 1
ATOM 1395 C C . ARG A 1 177 ? 10.499 7.046 4.773 1.00 53.34 177 ARG A C 1
ATOM 1397 O O . ARG A 1 177 ? 10.985 6.367 3.878 1.00 53.34 177 ARG A O 1
ATOM 1404 N N . ARG A 1 178 ? 10.143 6.529 5.952 1.00 53.69 178 ARG A N 1
ATOM 1405 C CA . ARG A 1 178 ? 10.082 5.104 6.215 1.00 53.69 178 ARG A CA 1
ATOM 1406 C C . ARG A 1 178 ? 9.000 4.422 5.397 1.00 53.69 178 ARG A C 1
ATOM 1408 O O . ARG A 1 178 ? 9.214 3.249 5.160 1.00 53.69 178 ARG A O 1
ATOM 1415 N N . PHE A 1 179 ? 7.917 5.076 4.954 1.00 61.69 179 PHE A N 1
ATOM 1416 C CA . PHE A 1 179 ? 6.818 4.409 4.237 1.00 61.69 179 PHE A CA 1
ATOM 1417 C C . PHE A 1 179 ? 6.534 4.981 2.840 1.00 61.69 179 PHE A C 1
ATOM 1419 O O . PHE A 1 179 ? 6.608 6.187 2.616 1.00 61.69 179 PHE A O 1
ATOM 1426 N N . LEU A 1 180 ? 6.176 4.092 1.912 1.00 67.88 180 LEU A N 1
ATOM 1427 C CA . LEU A 1 180 ? 5.844 4.375 0.515 1.00 67.88 180 LEU A CA 1
ATOM 1428 C C . LEU A 1 180 ? 4.490 3.751 0.162 1.00 67.88 180 LEU A C 1
ATOM 1430 O O . LEU A 1 180 ? 4.210 2.626 0.580 1.00 67.88 180 LEU A O 1
ATOM 1434 N N . ASP A 1 181 ? 3.673 4.455 -0.623 1.00 76.69 181 ASP A N 1
ATOM 1435 C CA . ASP A 1 181 ? 2.480 3.880 -1.256 1.00 76.69 181 ASP A CA 1
ATOM 1436 C C . ASP A 1 181 ? 2.923 2.899 -2.350 1.00 76.69 181 ASP A C 1
ATOM 1438 O O . ASP A 1 181 ? 3.732 3.240 -3.215 1.00 76.69 181 ASP A O 1
ATOM 1442 N N . VAL A 1 182 ? 2.441 1.657 -2.280 1.00 79.19 182 VAL A N 1
ATOM 1443 C CA . VAL A 1 182 ? 2.882 0.599 -3.198 1.00 79.19 182 VAL A CA 1
ATOM 1444 C C . VAL A 1 182 ? 2.440 0.903 -4.629 1.00 79.19 182 VAL A C 1
ATOM 1446 O O . VAL A 1 182 ? 3.236 0.727 -5.545 1.00 79.19 182 VAL A O 1
ATOM 1449 N N . GLU A 1 183 ? 1.211 1.378 -4.845 1.00 81.06 183 GLU A N 1
ATOM 1450 C CA . GLU A 1 183 ? 0.686 1.653 -6.189 1.00 81.06 183 GLU A CA 1
ATOM 1451 C C . GLU A 1 183 ? 1.481 2.799 -6.831 1.00 81.06 183 GLU A C 1
ATOM 1453 O O . GLU A 1 183 ? 2.042 2.624 -7.912 1.00 81.06 183 GLU A O 1
ATOM 1458 N N . GLU A 1 184 ? 1.638 3.928 -6.136 1.00 81.94 184 GLU A N 1
ATOM 1459 C CA . GLU A 1 184 ? 2.391 5.088 -6.644 1.00 81.94 184 GLU A CA 1
ATOM 1460 C C . GLU A 1 184 ? 3.877 4.784 -6.873 1.00 81.94 184 GLU A C 1
ATOM 1462 O O . GLU A 1 184 ? 4.470 5.232 -7.864 1.00 81.94 184 GLU A O 1
ATOM 1467 N N . PHE A 1 185 ? 4.478 3.975 -5.997 1.00 89.19 185 PHE A N 1
ATOM 1468 C CA . PHE A 1 185 ? 5.852 3.525 -6.175 1.00 89.19 185 PHE A CA 1
ATOM 1469 C C . PHE A 1 185 ? 5.999 2.641 -7.419 1.00 89.19 185 PHE A C 1
ATOM 1471 O O . PHE A 1 185 ? 6.947 2.816 -8.185 1.00 89.19 185 PHE A O 1
ATOM 1478 N N . LEU A 1 186 ? 5.067 1.710 -7.660 1.00 92.44 186 LEU A N 1
ATOM 1479 C CA . LEU A 1 186 ? 5.092 0.854 -8.850 1.00 92.44 186 LEU A CA 1
ATOM 1480 C C . LEU A 1 186 ? 4.886 1.661 -10.138 1.00 92.44 186 LEU A C 1
ATOM 1482 O O . LEU A 1 186 ? 5.562 1.384 -11.128 1.00 92.44 186 LEU A O 1
ATOM 1486 N N . VAL A 1 187 ? 4.029 2.688 -10.123 1.00 93.44 187 VAL A N 1
ATOM 1487 C CA . VAL A 1 187 ? 3.879 3.628 -11.251 1.00 93.44 187 VAL A CA 1
ATOM 1488 C C . VAL A 1 187 ? 5.192 4.367 -11.512 1.00 93.44 187 VAL A C 1
ATOM 1490 O O . VAL A 1 187 ? 5.646 4.450 -12.653 1.00 93.44 187 VAL A O 1
ATOM 1493 N N . SER A 1 188 ? 5.854 4.848 -10.459 1.00 93.00 188 SER A N 1
ATOM 1494 C CA . SER A 1 188 ? 7.169 5.483 -10.587 1.00 93.00 188 SER A CA 1
ATOM 1495 C C . SER A 1 188 ? 8.232 4.508 -11.109 1.00 93.00 188 SER A C 1
ATOM 1497 O O . SER A 1 188 ? 9.046 4.878 -11.952 1.00 93.00 188 SER A O 1
ATOM 1499 N N . ALA A 1 189 ? 8.212 3.244 -10.679 1.00 95.50 189 ALA A N 1
ATOM 1500 C CA . ALA A 1 189 ? 9.110 2.214 -11.196 1.00 95.50 189 ALA A CA 1
ATOM 1501 C C . ALA A 1 189 ? 8.845 1.895 -12.677 1.00 95.50 189 ALA A C 1
ATOM 1503 O O . ALA A 1 189 ? 9.799 1.718 -13.432 1.00 95.50 189 ALA A O 1
ATOM 1504 N N . ALA A 1 190 ? 7.582 1.864 -13.112 1.00 96.62 190 ALA A N 1
ATOM 1505 C CA . ALA A 1 190 ? 7.221 1.700 -14.519 1.00 96.62 190 ALA A CA 1
ATOM 1506 C C . ALA A 1 190 ? 7.736 2.867 -15.378 1.00 96.62 190 ALA A C 1
ATOM 1508 O O . ALA A 1 190 ? 8.421 2.626 -16.373 1.00 96.62 190 ALA A O 1
ATOM 1509 N N . GLY A 1 191 ? 7.529 4.113 -14.934 1.00 94.38 191 GLY A N 1
ATOM 1510 C CA . GLY A 1 191 ? 8.074 5.297 -15.607 1.00 94.38 191 GLY A CA 1
ATOM 1511 C C . GLY A 1 191 ? 9.604 5.288 -15.678 1.00 94.38 191 GLY A C 1
ATOM 1512 O O . GLY A 1 191 ? 10.178 5.574 -16.728 1.00 94.38 191 GLY A O 1
ATOM 1513 N N . ALA A 1 192 ? 10.277 4.857 -14.607 1.00 93.44 192 ALA A N 1
ATOM 1514 C CA . ALA A 1 192 ? 11.728 4.694 -14.605 1.00 93.44 192 ALA A CA 1
ATOM 1515 C C . ALA A 1 192 ? 12.198 3.630 -15.614 1.00 93.44 192 ALA A C 1
ATOM 1517 O O . ALA A 1 192 ? 13.172 3.856 -16.327 1.00 93.44 192 ALA A O 1
ATOM 1518 N N . ILE A 1 193 ? 11.498 2.495 -15.731 1.00 94.88 193 ILE A N 1
ATOM 1519 C CA . ILE A 1 193 ? 11.812 1.468 -16.741 1.00 94.88 193 ILE A CA 1
ATOM 1520 C C . ILE A 1 193 ? 11.599 2.007 -18.156 1.00 94.88 193 ILE A C 1
ATOM 1522 O O . ILE A 1 193 ? 12.421 1.741 -19.031 1.00 94.88 193 ILE A O 1
ATOM 1526 N N . ARG A 1 194 ? 10.529 2.773 -18.393 1.00 93.81 194 ARG A N 1
ATOM 1527 C CA . ARG A 1 194 ? 10.250 3.386 -19.697 1.00 93.81 194 ARG A CA 1
ATOM 1528 C C . ARG A 1 194 ? 11.342 4.373 -20.116 1.00 93.81 194 ARG A C 1
ATOM 1530 O O . ARG A 1 194 ? 11.720 4.388 -21.283 1.00 93.81 194 ARG A O 1
ATOM 1537 N N . LEU A 1 195 ? 11.822 5.197 -19.186 1.00 91.31 195 LEU A N 1
ATOM 1538 C CA . LEU A 1 195 ? 12.785 6.266 -19.468 1.00 91.31 195 LEU A CA 1
ATOM 1539 C C . LEU A 1 195 ? 14.239 5.783 -19.498 1.00 91.31 195 LEU A C 1
ATOM 1541 O O . LEU A 1 195 ? 15.006 6.214 -20.354 1.00 91.31 195 LEU A O 1
ATOM 1545 N N . TYR A 1 196 ? 14.612 4.893 -18.579 1.00 89.62 196 TYR A N 1
ATOM 1546 C CA . TYR A 1 196 ? 16.011 4.528 -18.323 1.00 89.62 196 TYR A CA 1
ATOM 1547 C C . TYR A 1 196 ? 16.299 3.037 -18.537 1.00 89.62 196 TYR A C 1
ATOM 1549 O O . TYR A 1 196 ? 17.448 2.602 -18.471 1.00 89.62 196 TYR A O 1
ATOM 1557 N N . GLY A 1 197 ? 15.268 2.236 -18.809 1.00 91.50 197 GLY A N 1
ATOM 1558 C CA . GLY A 1 197 ? 15.370 0.784 -18.833 1.00 91.50 197 GLY A CA 1
ATOM 1559 C C . GLY A 1 197 ? 15.344 0.165 -17.433 1.00 91.50 197 GLY A C 1
ATOM 1560 O O . GLY A 1 197 ? 15.457 0.823 -16.398 1.00 91.50 197 GLY A O 1
ATOM 1561 N N . TRP A 1 198 ? 15.163 -1.155 -17.390 1.00 93.50 198 TRP A N 1
ATOM 1562 C CA . TRP A 1 198 ? 15.215 -1.903 -16.135 1.00 93.50 198 TRP A CA 1
ATOM 1563 C C . TRP A 1 198 ? 16.660 -2.076 -15.653 1.00 93.50 198 TRP A C 1
ATOM 1565 O O . TRP A 1 198 ? 17.475 -2.695 -16.340 1.00 93.50 198 TRP A O 1
ATOM 1575 N N . ALA A 1 199 ? 16.943 -1.623 -14.430 1.00 91.88 199 ALA A N 1
ATOM 1576 C CA . ALA A 1 199 ? 18.236 -1.767 -13.774 1.00 91.88 199 ALA A CA 1
ATOM 1577 C C . ALA A 1 199 ? 18.069 -2.284 -12.336 1.00 91.88 199 ALA A C 1
ATOM 1579 O O . ALA A 1 199 ? 17.512 -1.621 -11.459 1.00 91.88 199 ALA A O 1
ATOM 1580 N N . SER A 1 200 ? 18.592 -3.485 -12.071 1.00 89.94 200 SER A N 1
ATOM 1581 C CA . SER A 1 200 ? 18.631 -4.033 -10.710 1.00 89.94 200 SER A CA 1
ATOM 1582 C C . SER A 1 200 ? 19.746 -3.395 -9.876 1.00 89.94 200 SER A C 1
ATOM 1584 O O . SER A 1 200 ? 20.794 -3.031 -10.406 1.00 89.94 200 SER A O 1
ATOM 1586 N N . ALA A 1 201 ? 19.587 -3.374 -8.549 1.00 84.56 201 ALA A N 1
ATOM 1587 C CA . ALA A 1 201 ? 20.643 -2.911 -7.641 1.00 84.56 201 ALA A CA 1
ATOM 1588 C C . ALA A 1 201 ? 21.954 -3.709 -7.786 1.00 84.56 201 ALA A C 1
ATOM 1590 O O . ALA A 1 201 ? 23.036 -3.175 -7.571 1.00 84.56 201 ALA A O 1
ATOM 1591 N N . LYS A 1 202 ? 21.875 -4.994 -8.165 1.00 86.19 202 LYS A N 1
ATOM 1592 C CA . LYS A 1 202 ? 23.064 -5.806 -8.460 1.00 86.19 202 LYS A CA 1
ATOM 1593 C C . LYS A 1 202 ? 23.754 -5.343 -9.744 1.00 86.19 202 LYS A C 1
ATOM 1595 O O . LYS A 1 202 ? 24.972 -5.286 -9.774 1.00 86.19 202 LYS A O 1
ATOM 1600 N N . PHE A 1 203 ? 22.983 -5.024 -10.780 1.00 85.69 203 PHE A N 1
ATOM 1601 C CA . PHE A 1 203 ? 23.508 -4.574 -12.070 1.00 85.69 203 PHE A CA 1
ATOM 1602 C C . PHE A 1 203 ? 24.192 -3.201 -11.981 1.00 85.69 203 PHE A C 1
ATOM 1604 O O . PHE A 1 203 ? 25.213 -2.989 -12.625 1.00 85.69 203 PHE A O 1
ATOM 1611 N N . ALA A 1 204 ? 23.658 -2.308 -11.150 1.00 86.06 204 ALA A N 1
ATOM 1612 C CA . ALA A 1 204 ? 24.205 -0.973 -10.919 1.00 86.06 204 ALA A CA 1
ATOM 1613 C C . ALA A 1 204 ? 25.432 -0.942 -9.987 1.00 86.06 204 ALA A C 1
ATOM 1615 O O . ALA A 1 204 ? 26.167 0.034 -9.979 1.00 86.06 204 ALA A O 1
ATOM 1616 N N . ARG A 1 205 ? 25.666 -1.990 -9.183 1.00 82.31 205 ARG A N 1
ATOM 1617 C CA . ARG A 1 205 ? 26.684 -1.977 -8.114 1.00 82.31 205 ARG A CA 1
ATOM 1618 C C . ARG A 1 205 ? 28.093 -1.639 -8.607 1.00 82.31 205 ARG A C 1
ATOM 1620 O O . ARG A 1 205 ? 28.823 -0.958 -7.899 1.00 82.31 205 ARG A O 1
ATOM 1627 N N . ASP A 1 206 ? 28.439 -2.115 -9.798 1.00 84.69 206 ASP A N 1
ATOM 1628 C CA . ASP A 1 206 ? 29.781 -1.994 -10.374 1.00 84.69 206 ASP A CA 1
ATOM 1629 C C . ASP A 1 206 ? 29.809 -0.996 -11.552 1.00 84.69 206 ASP A C 1
ATOM 1631 O O . ASP A 1 206 ? 30.679 -1.073 -12.418 1.00 84.69 206 ASP A O 1
ATOM 1635 N N . ARG A 1 207 ? 28.812 -0.099 -11.635 1.00 83.56 207 ARG A N 1
ATOM 1636 C CA . ARG A 1 207 ? 28.621 0.848 -12.742 1.00 83.56 207 ARG A CA 1
ATOM 1637 C C . ARG A 1 207 ? 28.256 2.228 -12.211 1.00 83.56 207 ARG A C 1
ATOM 1639 O O . ARG A 1 207 ? 27.167 2.421 -11.684 1.00 83.56 207 ARG A O 1
ATOM 1646 N N . GLU A 1 208 ? 29.153 3.192 -12.381 1.00 77.81 208 GLU A N 1
ATOM 1647 C CA . GLU A 1 208 ? 28.938 4.570 -11.914 1.00 77.81 208 GLU A CA 1
ATOM 1648 C C . GLU A 1 208 ? 27.875 5.326 -12.732 1.00 77.81 208 GLU A C 1
ATOM 1650 O O . GLU A 1 208 ? 27.304 6.301 -12.251 1.00 77.81 208 GLU A O 1
ATOM 1655 N N . ASP A 1 209 ? 27.583 4.869 -13.951 1.00 83.62 209 ASP A N 1
ATOM 1656 C CA . ASP A 1 209 ? 26.648 5.486 -14.896 1.00 83.62 209 ASP A CA 1
ATOM 1657 C C . ASP A 1 209 ? 25.217 4.932 -14.810 1.00 83.62 209 ASP A C 1
ATOM 1659 O O . ASP A 1 209 ? 24.325 5.408 -15.514 1.00 83.62 209 ASP A O 1
ATOM 1663 N N . VAL A 1 210 ? 24.977 3.926 -13.962 1.00 84.81 210 VAL A N 1
ATOM 1664 C CA . VAL A 1 210 ? 23.678 3.254 -13.864 1.00 84.81 210 VAL A CA 1
ATOM 1665 C C . VAL A 1 210 ? 23.058 3.476 -12.497 1.00 84.81 210 VAL A C 1
ATOM 1667 O O . VAL A 1 210 ? 23.559 3.014 -11.475 1.00 84.81 210 VAL A O 1
ATOM 1670 N N . VAL A 1 211 ? 21.880 4.087 -12.494 1.00 86.88 211 VAL A N 1
ATOM 1671 C CA . VAL A 1 211 ? 21.047 4.207 -11.301 1.00 86.88 211 VAL A CA 1
ATOM 1672 C C . VAL A 1 211 ? 20.059 3.031 -11.237 1.00 86.88 211 VAL A C 1
ATOM 1674 O O . VAL A 1 211 ? 19.384 2.731 -12.226 1.00 86.88 211 VAL A O 1
ATOM 1677 N N . PRO A 1 212 ? 19.926 2.340 -10.089 1.00 90.81 212 PRO A N 1
ATOM 1678 C CA . PRO A 1 212 ? 18.903 1.317 -9.908 1.00 90.81 212 PRO A CA 1
ATOM 1679 C C . PRO A 1 212 ? 17.487 1.866 -10.113 1.00 90.81 212 PRO A C 1
ATOM 1681 O O . PRO A 1 212 ? 17.133 2.919 -9.584 1.00 90.81 212 PRO A O 1
ATOM 1684 N N . THR A 1 213 ? 16.612 1.087 -10.753 1.00 93.12 213 THR A N 1
ATOM 1685 C CA . THR A 1 213 ? 15.200 1.465 -10.955 1.00 93.12 213 THR A CA 1
ATOM 1686 C C . THR A 1 213 ? 14.498 1.829 -9.641 1.00 93.12 213 THR A C 1
ATOM 1688 O O . THR A 1 213 ? 13.679 2.745 -9.612 1.00 93.12 213 THR A O 1
ATOM 1691 N N . ARG A 1 214 ? 14.836 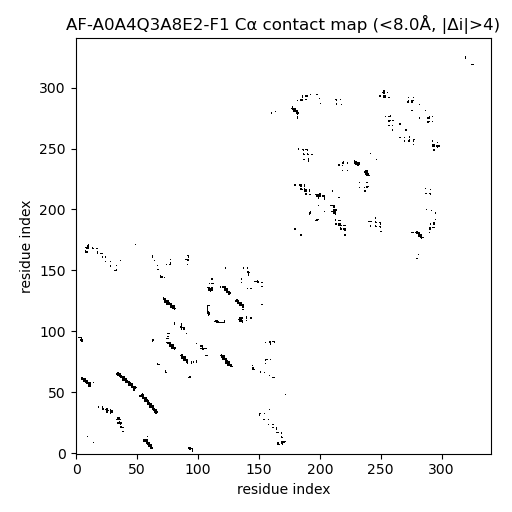1.150 -8.534 1.00 91.31 214 ARG A N 1
ATOM 1692 C CA . ARG A 1 214 ? 14.247 1.435 -7.215 1.00 91.31 214 ARG A CA 1
ATOM 1693 C C . ARG A 1 214 ? 14.572 2.854 -6.719 1.00 91.31 214 ARG A C 1
ATOM 1695 O O . ARG A 1 214 ? 13.732 3.446 -6.057 1.00 91.31 214 ARG A O 1
ATOM 1702 N N . ASP A 1 215 ? 15.757 3.377 -7.039 1.00 87.69 215 ASP A N 1
ATOM 1703 C CA . ASP A 1 215 ? 16.245 4.659 -6.523 1.00 87.69 215 ASP A CA 1
ATOM 1704 C C . ASP A 1 215 ? 15.586 5.809 -7.313 1.00 87.69 215 ASP A C 1
ATOM 1706 O O . ASP A 1 215 ? 15.120 6.787 -6.726 1.00 87.69 215 ASP A O 1
ATOM 1710 N N . HIS A 1 216 ? 15.408 5.638 -8.633 1.00 88.69 216 HIS A N 1
ATOM 1711 C CA . HIS A 1 216 ? 14.556 6.522 -9.441 1.00 88.69 216 HIS A CA 1
ATOM 1712 C C . HIS A 1 216 ? 13.110 6.552 -8.931 1.00 88.69 216 HIS A C 1
ATOM 1714 O O . HIS A 1 216 ? 12.529 7.627 -8.773 1.00 88.69 216 HIS A O 1
ATOM 1720 N N . ALA A 1 217 ? 12.532 5.378 -8.658 1.00 89.94 217 ALA A N 1
ATOM 1721 C CA . ALA A 1 217 ? 11.157 5.263 -8.186 1.00 89.94 217 ALA A CA 1
ATOM 1722 C C . ALA A 1 217 ? 10.961 5.868 -6.786 1.00 89.94 217 ALA A C 1
ATOM 1724 O O . ALA A 1 217 ? 9.973 6.565 -6.559 1.00 89.94 217 ALA A O 1
ATOM 1725 N N . GLU A 1 218 ? 11.907 5.648 -5.866 1.00 83.31 218 GLU A N 1
ATOM 1726 C CA . GLU A 1 218 ? 11.916 6.256 -4.529 1.00 83.31 218 GLU A CA 1
ATOM 1727 C C . GLU A 1 218 ? 11.962 7.780 -4.632 1.00 83.31 218 GLU A C 1
ATOM 1729 O O . GLU A 1 218 ? 11.108 8.461 -4.063 1.00 83.31 218 GLU A O 1
ATOM 1734 N N . SER A 1 219 ? 12.929 8.313 -5.388 1.00 79.75 219 SER A N 1
ATOM 1735 C CA . SER A 1 219 ? 13.071 9.753 -5.595 1.00 79.75 219 SER A CA 1
ATOM 1736 C C . SER A 1 219 ? 11.760 10.354 -6.097 1.00 79.75 219 SER A C 1
ATOM 1738 O O . SER A 1 219 ? 11.248 11.309 -5.513 1.00 79.75 219 SER A O 1
ATOM 1740 N N . ASN A 1 220 ? 11.160 9.740 -7.120 1.00 82.88 220 ASN A N 1
ATOM 1741 C CA . ASN A 1 220 ? 9.926 10.234 -7.714 1.00 82.88 220 ASN A CA 1
ATOM 1742 C C . ASN A 1 220 ? 8.716 10.134 -6.767 1.00 82.88 220 ASN A C 1
ATOM 1744 O O . ASN A 1 220 ? 7.888 11.042 -6.742 1.00 82.88 220 ASN A O 1
ATOM 1748 N N . SER A 1 221 ? 8.665 9.102 -5.918 1.00 76.12 221 SER A N 1
ATOM 1749 C CA . SER A 1 221 ? 7.634 8.932 -4.875 1.00 76.12 221 SER A CA 1
ATOM 1750 C C . SER A 1 221 ? 7.720 9.984 -3.758 1.00 76.12 221 SER A C 1
ATOM 1752 O O . SER A 1 221 ? 6.781 10.158 -2.988 1.00 76.12 221 SER A O 1
ATOM 1754 N N . HIS A 1 222 ? 8.841 10.702 -3.654 1.00 67.00 222 HIS A N 1
ATOM 1755 C CA . HIS A 1 222 ? 9.065 11.774 -2.680 1.00 67.00 222 HIS A CA 1
ATOM 1756 C C . HIS A 1 222 ? 9.022 13.182 -3.290 1.00 67.00 222 HIS A C 1
ATOM 1758 O O . HIS A 1 222 ? 9.423 14.154 -2.637 1.00 67.00 222 HIS A O 1
ATOM 1764 N N . ARG A 1 223 ? 8.551 13.319 -4.535 1.00 63.34 223 ARG A N 1
ATOM 1765 C CA . ARG A 1 223 ? 8.441 14.611 -5.219 1.00 63.34 223 ARG A CA 1
ATOM 1766 C C . ARG A 1 223 ? 7.590 15.584 -4.393 1.00 63.34 223 ARG A C 1
ATOM 1768 O O . ARG A 1 223 ? 6.398 15.380 -4.189 1.00 63.34 223 ARG A O 1
ATOM 1775 N N . ARG A 1 224 ? 8.216 16.669 -3.918 1.00 52.16 224 ARG A N 1
ATOM 1776 C CA . ARG A 1 224 ? 7.522 17.758 -3.207 1.00 52.16 224 ARG A CA 1
ATOM 1777 C C . ARG A 1 224 ? 6.566 18.478 -4.163 1.00 52.16 224 ARG A C 1
ATOM 1779 O O . ARG A 1 224 ? 6.954 18.800 -5.288 1.00 52.16 224 ARG A O 1
ATOM 1786 N N . MET A 1 225 ? 5.351 18.766 -3.692 1.00 42.75 225 MET A N 1
ATOM 1787 C CA . MET A 1 225 ? 4.342 19.514 -4.449 1.00 42.75 225 MET A CA 1
ATOM 1788 C C . MET A 1 225 ? 4.878 20.857 -4.976 1.00 42.75 225 MET A C 1
ATOM 1790 O O . MET A 1 225 ? 5.681 21.521 -4.322 1.00 42.75 225 MET A O 1
ATOM 1794 N N . GLY A 1 226 ? 4.421 21.250 -6.171 1.00 39.16 226 GLY A N 1
ATOM 1795 C CA . GLY A 1 226 ? 4.702 22.555 -6.785 1.00 39.16 226 GLY A CA 1
ATOM 1796 C C . GLY A 1 226 ? 5.904 22.615 -7.735 1.00 39.16 226 GLY A C 1
ATOM 1797 O O . GLY A 1 226 ? 6.080 23.625 -8.413 1.00 39.16 226 GLY A O 1
ATOM 1798 N N . LYS A 1 227 ? 6.710 21.550 -7.853 1.00 43.75 227 LYS A N 1
ATOM 1799 C CA . LYS A 1 227 ? 7.738 21.445 -8.904 1.00 43.75 227 LYS A CA 1
ATOM 1800 C C . LYS A 1 227 ? 7.225 20.613 -10.077 1.00 43.75 227 LYS A C 1
ATOM 1802 O O . LYS A 1 227 ? 7.445 19.402 -10.123 1.00 43.75 227 LYS A O 1
ATOM 1807 N N . SER A 1 228 ? 6.540 21.253 -11.026 1.00 36.53 228 SER A N 1
ATOM 1808 C CA . SER A 1 228 ? 6.453 20.723 -12.392 1.00 36.53 228 SER A CA 1
ATOM 1809 C C . SER A 1 228 ? 7.831 20.847 -13.062 1.00 36.53 228 SER A C 1
ATOM 1811 O O . SER A 1 228 ? 8.556 21.812 -12.819 1.00 36.53 228 SER A O 1
ATOM 1813 N N . GLY A 1 229 ? 8.218 19.847 -13.857 1.00 41.62 229 GLY A N 1
ATOM 1814 C CA . GLY A 1 229 ? 9.505 19.811 -14.562 1.00 41.62 229 GLY A CA 1
ATOM 1815 C C . GLY A 1 229 ? 10.635 19.032 -13.874 1.00 41.62 229 GLY A C 1
ATOM 1816 O O . GLY A 1 229 ? 10.510 18.556 -12.743 1.00 41.62 229 GLY A O 1
ATOM 1817 N N . TYR A 1 230 ? 11.746 18.911 -14.607 1.00 36.53 230 TYR A N 1
ATOM 1818 C CA . TYR A 1 230 ? 12.994 18.272 -14.192 1.00 36.53 230 TYR A CA 1
ATOM 1819 C C . TYR A 1 230 ? 13.564 18.965 -12.950 1.00 36.53 230 TYR A C 1
ATOM 1821 O O . TYR A 1 230 ? 13.907 20.147 -12.968 1.00 36.53 230 TYR A O 1
ATOM 1829 N N . GLY A 1 231 ? 13.675 18.236 -11.848 1.00 44.78 231 GLY A N 1
ATOM 1830 C CA . GLY A 1 231 ? 14.328 18.723 -10.639 1.00 44.78 231 GLY A CA 1
ATOM 1831 C C . GLY A 1 231 ? 14.977 17.572 -9.899 1.00 44.78 231 GLY A C 1
ATOM 1832 O O . GLY A 1 231 ? 14.569 16.431 -10.069 1.00 44.78 231 GLY A O 1
ATOM 1833 N N . THR A 1 232 ? 15.987 17.858 -9.084 1.00 41.00 232 THR A N 1
ATOM 1834 C CA . THR A 1 232 ? 16.743 16.804 -8.409 1.00 41.00 232 THR A CA 1
ATOM 1835 C C . THR A 1 232 ? 16.318 16.611 -6.959 1.00 41.00 232 THR A C 1
ATOM 1837 O O . THR A 1 232 ? 16.255 17.602 -6.220 1.00 41.00 232 THR A O 1
ATOM 1840 N N . CYS A 1 233 ? 1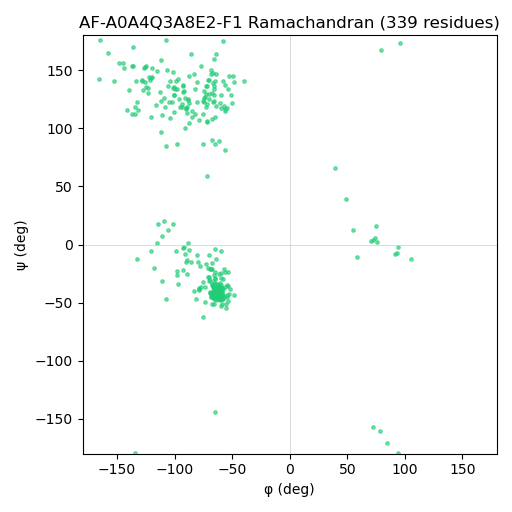6.136 15.372 -6.491 1.00 41.66 233 CYS A N 1
ATOM 1841 C CA . CYS A 1 233 ? 16.270 15.100 -5.058 1.00 41.66 233 CYS A CA 1
ATOM 1842 C C . CYS A 1 233 ? 17.775 15.111 -4.714 1.00 41.66 233 CYS A C 1
ATOM 1844 O O . CYS A 1 233 ? 18.591 14.460 -5.367 1.00 41.66 233 CYS A O 1
ATOM 1846 N N . ASN A 1 234 ? 18.174 15.973 -3.775 1.00 41.41 234 ASN A N 1
ATOM 1847 C CA . ASN A 1 234 ? 19.559 16.158 -3.310 1.00 41.41 234 ASN A CA 1
ATOM 1848 C C . ASN A 1 234 ? 20.637 16.484 -4.373 1.00 41.41 234 ASN A C 1
ATOM 1850 O O . ASN A 1 234 ? 21.818 16.426 -4.045 1.00 41.41 234 ASN A O 1
ATOM 1854 N N . GLY A 1 235 ? 20.269 16.837 -5.609 1.00 47.78 235 GLY A N 1
ATOM 1855 C CA . GLY A 1 235 ? 21.224 17.119 -6.694 1.00 47.78 235 GLY A CA 1
ATOM 1856 C C . GLY A 1 235 ? 21.547 15.937 -7.616 1.00 47.78 235 GLY A C 1
ATOM 1857 O O . GLY A 1 235 ? 22.292 16.138 -8.567 1.00 47.78 235 GLY A O 1
ATOM 1858 N N . TRP A 1 236 ? 20.991 14.740 -7.370 1.00 49.53 236 TRP A N 1
ATOM 1859 C CA . TRP A 1 236 ? 21.451 13.498 -8.023 1.00 49.53 236 TRP A CA 1
ATOM 1860 C C . TRP A 1 236 ? 20.410 12.778 -8.897 1.00 49.53 236 TRP A C 1
ATOM 1862 O O . TRP A 1 236 ? 20.800 12.001 -9.760 1.00 49.53 236 TRP A O 1
ATOM 1872 N N . TYR A 1 237 ? 19.105 13.023 -8.712 1.00 62.12 237 TYR A N 1
ATOM 1873 C CA . TYR A 1 237 ? 18.049 12.260 -9.403 1.00 62.12 237 TYR A CA 1
ATOM 1874 C C . TYR A 1 237 ? 16.959 13.147 -9.988 1.00 62.12 237 TYR A C 1
ATOM 1876 O O . TYR A 1 237 ? 16.249 13.788 -9.218 1.00 62.12 237 TYR A O 1
ATOM 1884 N N . GLU A 1 238 ? 16.772 13.136 -11.307 1.00 65.12 238 GLU A N 1
ATOM 1885 C CA . GLU A 1 238 ? 15.706 13.889 -11.978 1.00 65.12 238 GLU A CA 1
ATOM 1886 C C . GLU A 1 238 ? 14.308 13.313 -11.686 1.00 65.12 238 GLU A C 1
ATOM 1888 O O . GLU A 1 238 ? 14.066 12.116 -11.845 1.00 65.12 238 GLU A O 1
ATOM 1893 N N . TYR A 1 239 ? 13.377 14.174 -11.264 1.00 73.31 239 TYR A N 1
ATOM 1894 C CA . TYR A 1 239 ? 11.943 13.877 -11.258 1.00 73.31 239 TYR A CA 1
ATOM 1895 C C . TYR A 1 239 ? 11.425 13.736 -12.687 1.00 73.31 239 TYR A C 1
ATOM 1897 O O . TYR A 1 239 ? 11.865 14.453 -13.588 1.00 73.31 239 TYR A O 1
ATOM 1905 N N . PHE A 1 240 ? 10.426 12.877 -12.864 1.00 81.88 240 PHE A N 1
ATOM 1906 C CA . PHE A 1 240 ? 9.758 12.690 -14.143 1.00 81.88 240 PHE A CA 1
ATOM 1907 C C . PHE A 1 240 ? 8.245 12.598 -13.967 1.00 81.88 240 PHE A C 1
ATOM 1909 O O . PHE A 1 240 ? 7.725 12.220 -12.914 1.00 81.88 240 PHE A O 1
ATOM 1916 N N . ASP A 1 241 ? 7.532 12.963 -15.027 1.00 84.69 241 ASP A N 1
ATOM 1917 C CA . ASP A 1 241 ? 6.086 12.808 -15.078 1.00 84.69 241 ASP A CA 1
ATOM 1918 C C . ASP A 1 241 ? 5.738 11.369 -15.479 1.00 84.69 241 ASP A C 1
ATOM 1920 O O . ASP A 1 241 ? 6.322 10.790 -16.404 1.00 84.69 241 ASP A O 1
ATOM 1924 N N . THR A 1 242 ? 4.795 10.786 -14.743 1.00 87.81 242 THR A N 1
ATOM 1925 C CA . THR A 1 242 ? 4.248 9.458 -15.020 1.00 87.81 242 THR A CA 1
ATOM 1926 C C . THR A 1 242 ? 3.082 9.573 -15.994 1.00 87.81 242 THR A C 1
ATOM 1928 O O . THR A 1 242 ? 2.321 10.544 -15.966 1.00 87.81 242 THR A O 1
ATOM 1931 N N . THR A 1 243 ? 2.944 8.586 -16.875 1.00 90.88 243 THR A N 1
ATOM 1932 C CA . THR A 1 243 ? 1.893 8.549 -17.900 1.00 90.88 243 THR A CA 1
ATOM 1933 C C . THR A 1 243 ? 0.823 7.507 -17.579 1.00 90.88 243 THR A C 1
ATOM 1935 O O . THR A 1 243 ? 0.921 6.753 -16.605 1.00 90.88 243 THR A O 1
ATOM 1938 N N . ASP A 1 244 ? -0.223 7.448 -18.402 1.00 91.88 244 ASP A N 1
ATOM 1939 C CA . ASP A 1 244 ? -1.259 6.423 -18.266 1.00 91.88 244 ASP A CA 1
ATOM 1940 C C . ASP A 1 244 ? -0.739 5.029 -18.642 1.00 91.88 244 ASP A C 1
ATOM 1942 O O . ASP A 1 244 ? -1.167 4.038 -18.051 1.00 91.88 244 ASP A O 1
ATOM 1946 N N . GLU A 1 245 ? 0.255 4.935 -19.530 1.00 93.06 245 GLU A N 1
ATOM 1947 C CA . GLU A 1 245 ? 0.963 3.683 -19.808 1.00 93.06 245 GLU A CA 1
ATOM 1948 C C . GLU A 1 245 ? 1.744 3.187 -18.584 1.00 93.06 245 GLU A C 1
ATOM 1950 O O . GLU A 1 245 ? 1.724 1.991 -18.294 1.00 93.06 245 GLU A O 1
ATOM 1955 N N . ASP A 1 246 ? 2.378 4.091 -17.827 1.00 95.12 246 ASP A N 1
ATOM 1956 C CA . ASP A 1 246 ? 3.086 3.734 -16.589 1.00 95.12 246 ASP A CA 1
ATOM 1957 C C . ASP A 1 246 ? 2.101 3.205 -15.533 1.00 95.12 246 ASP A C 1
ATOM 1959 O O . ASP A 1 246 ? 2.367 2.204 -14.860 1.00 95.12 246 ASP A O 1
ATOM 1963 N N . ARG A 1 247 ? 0.924 3.842 -15.429 1.00 90.19 247 ARG A N 1
ATOM 1964 C CA . ARG A 1 247 ? -0.177 3.382 -14.570 1.00 90.19 247 ARG A CA 1
ATOM 1965 C C . ARG A 1 247 ? -0.689 2.006 -14.974 1.00 90.19 247 ARG A C 1
ATOM 1967 O O . ARG A 1 247 ? -0.856 1.146 -14.108 1.00 90.19 247 ARG A O 1
ATOM 1974 N N . GLN A 1 248 ? -0.896 1.777 -16.269 1.00 93.94 248 GLN A N 1
ATOM 1975 C CA . GLN A 1 248 ? -1.346 0.482 -16.772 1.00 93.94 248 GLN A CA 1
ATOM 1976 C C . GLN A 1 248 ? -0.299 -0.610 -16.523 1.00 93.94 248 GLN A C 1
ATOM 1978 O O . GLN A 1 248 ? -0.637 -1.685 -16.033 1.00 93.94 248 GLN A O 1
ATOM 1983 N N . MET A 1 249 ? 0.980 -0.328 -16.783 1.00 95.31 249 MET A N 1
ATOM 1984 C CA . MET A 1 249 ? 2.064 -1.284 -16.558 1.00 95.31 249 MET A CA 1
ATOM 1985 C C . MET A 1 249 ? 2.196 -1.669 -15.080 1.00 95.31 249 MET A C 1
ATOM 1987 O O . MET A 1 249 ? 2.410 -2.842 -14.769 1.00 95.31 249 MET A O 1
ATOM 1991 N N . ALA A 1 250 ? 2.040 -0.708 -14.165 1.00 93.94 250 ALA A N 1
ATOM 1992 C CA . ALA A 1 250 ? 2.026 -0.972 -12.730 1.00 93.94 250 ALA A CA 1
ATOM 1993 C C . ALA A 1 250 ? 0.822 -1.835 -12.311 1.00 93.94 250 ALA A C 1
ATOM 1995 O O . ALA A 1 250 ? 0.997 -2.805 -11.570 1.00 93.94 250 ALA A O 1
ATOM 1996 N N . ALA A 1 251 ? -0.378 -1.524 -12.815 1.00 89.06 251 ALA A N 1
ATOM 1997 C CA . ALA A 1 251 ? -1.591 -2.292 -12.540 1.00 89.06 251 ALA A CA 1
ATOM 1998 C C . ALA A 1 251 ? -1.484 -3.741 -13.039 1.00 89.06 251 ALA A C 1
ATOM 2000 O O . ALA A 1 251 ? -1.797 -4.678 -12.298 1.00 89.06 251 ALA A O 1
ATOM 2001 N N . ASP A 1 252 ? -0.982 -3.939 -14.256 1.00 94.25 252 ASP A N 1
ATOM 2002 C CA . ASP A 1 252 ? -0.784 -5.268 -14.826 1.00 94.25 252 ASP A CA 1
ATOM 2003 C C . ASP A 1 252 ? 0.292 -6.060 -14.072 1.00 94.25 252 ASP A C 1
ATOM 2005 O O . ASP A 1 252 ? 0.109 -7.245 -13.790 1.00 94.25 252 ASP A O 1
ATOM 2009 N N . ALA A 1 253 ? 1.402 -5.414 -13.696 1.00 95.94 253 ALA A N 1
ATOM 2010 C CA . ALA A 1 253 ? 2.456 -6.048 -12.907 1.00 95.94 253 ALA A CA 1
ATOM 2011 C C . ALA A 1 253 ? 1.944 -6.502 -11.533 1.00 95.94 253 ALA A C 1
ATOM 2013 O O . ALA A 1 253 ? 2.272 -7.600 -11.070 1.00 95.94 253 ALA A O 1
ATOM 2014 N N . LEU A 1 254 ? 1.103 -5.681 -10.898 1.00 88.56 254 LEU A N 1
ATOM 2015 C CA . LEU A 1 254 ? 0.453 -6.018 -9.639 1.00 88.56 2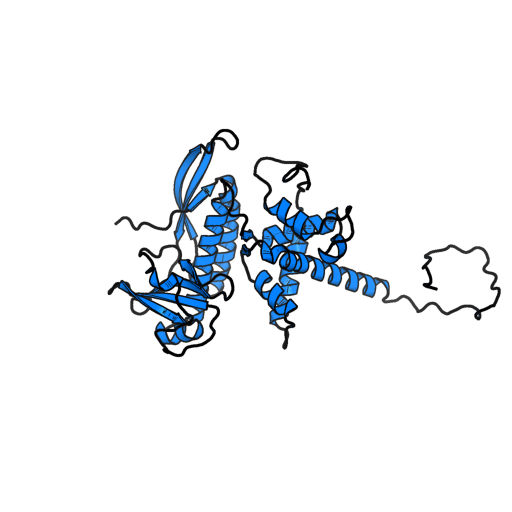54 LEU A CA 1
ATOM 2016 C C . LEU A 1 254 ? -0.487 -7.217 -9.808 1.00 88.56 254 LEU A C 1
ATOM 2018 O O . LEU A 1 254 ? -0.404 -8.172 -9.036 1.00 88.56 254 LEU A O 1
ATOM 2022 N N . ALA A 1 255 ? -1.335 -7.208 -10.840 1.00 89.25 255 ALA A N 1
ATOM 2023 C CA . ALA A 1 255 ? -2.232 -8.320 -11.152 1.00 89.25 255 ALA A CA 1
ATOM 2024 C C . ALA A 1 255 ? -1.459 -9.621 -11.433 1.00 89.25 255 ALA A C 1
ATOM 2026 O O . ALA A 1 255 ? -1.820 -10.682 -10.919 1.00 89.25 255 ALA A O 1
ATOM 2027 N N . TYR A 1 256 ? -0.357 -9.529 -12.181 1.00 94.81 256 TYR A N 1
ATOM 2028 C CA . TYR A 1 256 ? 0.521 -10.652 -12.494 1.00 94.81 256 TYR A CA 1
ATOM 2029 C C . TYR A 1 256 ? 1.103 -11.307 -11.233 1.00 94.81 256 TYR A C 1
ATOM 2031 O O . TYR A 1 256 ? 1.092 -12.532 -11.113 1.00 94.81 256 TYR A O 1
ATOM 2039 N N . VAL A 1 257 ? 1.578 -10.511 -10.267 1.00 90.88 257 VAL A N 1
ATOM 2040 C CA . VAL A 1 257 ? 2.097 -11.042 -8.996 1.00 90.88 257 VAL A CA 1
ATOM 2041 C C . VAL A 1 257 ? 0.974 -11.535 -8.084 1.00 90.88 257 VAL A C 1
ATOM 2043 O O . VAL A 1 257 ? 1.143 -12.563 -7.431 1.00 90.88 257 VAL A O 1
ATOM 2046 N N . LEU A 1 258 ? -0.187 -10.874 -8.048 1.00 83.50 258 LEU A N 1
ATOM 2047 C CA . LEU A 1 258 ? -1.332 -11.328 -7.247 1.00 83.50 258 LEU A CA 1
ATOM 2048 C C . LEU A 1 258 ? -1.816 -12.726 -7.659 1.00 83.50 258 LEU A C 1
ATOM 2050 O O . LEU A 1 258 ? -2.169 -13.518 -6.784 1.00 83.50 258 LEU A O 1
ATOM 2054 N N . ALA A 1 259 ? -1.739 -13.064 -8.950 1.00 90.31 259 ALA A N 1
ATOM 2055 C CA . ALA A 1 259 ? -2.047 -14.400 -9.465 1.00 90.31 259 ALA A CA 1
ATOM 2056 C C . ALA A 1 259 ? -1.098 -15.499 -8.946 1.00 90.31 259 ALA A C 1
ATOM 2058 O O . ALA A 1 259 ? -1.386 -16.687 -9.074 1.00 90.31 259 ALA A O 1
ATOM 2059 N N . PHE A 1 260 ? 0.030 -15.149 -8.312 1.00 89.06 260 PHE A N 1
ATOM 2060 C CA . PHE A 1 260 ? 0.880 -16.148 -7.662 1.00 89.06 260 PHE A CA 1
ATOM 2061 C C . PHE A 1 260 ? 0.166 -16.824 -6.490 1.00 89.06 260 PHE A C 1
ATOM 2063 O O . PHE A 1 260 ? 0.508 -17.955 -6.169 1.00 89.06 260 PHE A O 1
ATOM 2070 N N . ALA A 1 261 ? -0.845 -16.188 -5.889 1.00 77.62 261 ALA A N 1
ATOM 2071 C CA . ALA A 1 261 ? -1.634 -16.787 -4.813 1.00 77.62 261 ALA A CA 1
ATOM 2072 C C . ALA A 1 261 ? -2.280 -18.135 -5.193 1.00 77.62 261 ALA A C 1
ATOM 2074 O O . ALA A 1 261 ? -2.534 -18.938 -4.300 1.00 77.62 261 ALA A O 1
ATOM 2075 N N . ASP A 1 262 ? -2.487 -18.390 -6.488 1.00 88.19 262 ASP A N 1
ATOM 2076 C CA . ASP A 1 262 ? -3.083 -19.628 -7.001 1.00 88.19 262 ASP A CA 1
ATOM 2077 C C . ASP A 1 262 ? -2.047 -20.742 -7.243 1.00 88.19 262 ASP A C 1
ATOM 2079 O O . ASP A 1 262 ? -2.398 -21.868 -7.605 1.00 88.19 262 ASP A O 1
ATOM 2083 N N . LYS A 1 263 ? -0.750 -20.459 -7.058 1.00 86.25 263 LYS A N 1
ATOM 2084 C CA . LYS A 1 263 ? 0.305 -21.466 -7.199 1.00 86.25 263 LYS A CA 1
ATOM 2085 C C . LYS A 1 263 ? 0.248 -22.451 -6.026 1.00 86.25 263 LYS A C 1
ATOM 2087 O O . LYS A 1 263 ? 0.181 -22.023 -4.875 1.00 86.25 263 LYS A O 1
ATOM 2092 N N . PRO A 1 264 ? 0.381 -23.766 -6.280 1.00 81.25 264 PRO A N 1
ATOM 2093 C CA . PRO A 1 264 ? 0.368 -24.771 -5.217 1.00 81.25 264 PRO A CA 1
ATOM 2094 C C . PRO A 1 264 ? 1.569 -24.641 -4.269 1.00 81.25 264 PRO A C 1
ATOM 2096 O O . PRO A 1 264 ? 1.470 -24.996 -3.098 1.00 81.25 264 PRO A O 1
ATOM 2099 N N . VAL A 1 265 ? 2.702 -24.135 -4.768 1.00 88.19 265 VAL A N 1
ATOM 2100 C CA . VAL A 1 265 ? 3.914 -23.870 -3.989 1.00 88.19 265 VAL A CA 1
ATOM 2101 C C . VAL A 1 265 ? 4.516 -22.551 -4.460 1.00 88.19 265 VAL A C 1
ATOM 2103 O O . VAL A 1 265 ? 4.667 -22.330 -5.662 1.00 88.19 265 VAL A O 1
ATOM 2106 N N . LEU A 1 266 ? 4.870 -21.692 -3.505 1.00 79.31 266 LEU A N 1
ATOM 2107 C CA . LEU A 1 266 ? 5.559 -20.427 -3.739 1.00 79.31 266 LEU A CA 1
ATOM 2108 C C . LEU A 1 266 ? 7.018 -20.544 -3.318 1.00 79.31 266 LEU A C 1
ATOM 2110 O O . LEU A 1 266 ? 7.315 -21.053 -2.236 1.00 79.31 266 LEU A O 1
ATOM 2114 N N . SER A 1 267 ? 7.927 -20.020 -4.137 1.00 86.69 267 SER A N 1
ATOM 2115 C CA . SER A 1 267 ? 9.285 -19.738 -3.671 1.00 86.69 267 SER A CA 1
ATOM 2116 C C . SER A 1 267 ? 9.279 -18.629 -2.612 1.00 86.69 267 SER A C 1
ATOM 2118 O O . SER A 1 267 ? 8.354 -17.818 -2.538 1.00 86.69 267 SER A O 1
ATOM 2120 N N . GLU A 1 268 ? 10.342 -18.554 -1.809 1.00 77.06 268 GLU A N 1
ATOM 2121 C CA . GLU A 1 268 ? 10.512 -17.502 -0.796 1.00 77.06 268 GLU A CA 1
ATOM 2122 C C . GLU A 1 268 ? 10.392 -16.099 -1.407 1.00 77.06 268 GLU A C 1
ATOM 2124 O O . GLU A 1 268 ? 9.685 -15.231 -0.895 1.00 77.06 268 GLU A O 1
ATOM 2129 N N . TYR A 1 269 ? 11.019 -15.901 -2.566 1.00 85.62 269 TYR A N 1
ATOM 2130 C CA . TYR A 1 269 ? 10.939 -14.651 -3.305 1.00 85.62 269 TYR A CA 1
ATOM 2131 C C . TYR A 1 269 ? 9.508 -14.329 -3.757 1.00 85.62 269 TYR A C 1
ATOM 2133 O O . TYR A 1 269 ? 9.048 -13.208 -3.545 1.00 85.62 269 TYR A O 1
ATOM 2141 N N . GLU A 1 270 ? 8.787 -15.298 -4.333 1.00 84.12 270 GLU A N 1
ATOM 2142 C CA . GLU A 1 270 ? 7.394 -15.108 -4.764 1.00 84.12 270 GLU A CA 1
ATOM 2143 C C . GLU A 1 270 ? 6.465 -14.808 -3.585 1.00 84.12 270 GLU A C 1
ATOM 2145 O O . GLU A 1 270 ? 5.592 -13.950 -3.701 1.00 84.12 270 GLU A O 1
ATOM 2150 N N . SER A 1 271 ? 6.688 -15.454 -2.439 1.00 73.12 271 SER A N 1
ATOM 2151 C CA . SER A 1 271 ? 5.983 -15.149 -1.193 1.00 73.12 271 SER A CA 1
ATOM 2152 C C . SER A 1 271 ? 6.228 -13.698 -0.760 1.00 73.12 271 SER A C 1
ATOM 2154 O O . SER A 1 271 ? 5.280 -12.974 -0.456 1.00 73.12 271 SER A O 1
ATOM 2156 N N . ASN A 1 272 ? 7.479 -13.233 -0.803 1.00 78.00 272 ASN A N 1
ATOM 2157 C CA . ASN A 1 272 ? 7.842 -11.874 -0.397 1.00 78.00 272 ASN A CA 1
ATOM 2158 C C . ASN A 1 272 ? 7.236 -10.797 -1.311 1.00 78.00 272 ASN A C 1
ATOM 2160 O O . ASN A 1 272 ? 6.665 -9.825 -0.813 1.00 78.00 272 ASN A O 1
ATOM 2164 N N . VAL A 1 273 ? 7.296 -10.965 -2.638 1.00 86.06 273 VAL A N 1
ATOM 2165 C CA . VAL A 1 273 ? 6.671 -9.997 -3.560 1.00 86.06 273 VAL A CA 1
ATOM 2166 C C . VAL A 1 273 ? 5.144 -10.050 -3.505 1.00 86.06 273 VAL A C 1
ATOM 2168 O O . VAL A 1 273 ? 4.506 -9.010 -3.639 1.00 86.06 273 VAL A O 1
ATOM 2171 N N . LEU A 1 274 ? 4.542 -11.214 -3.230 1.00 76.44 274 LEU A N 1
ATOM 2172 C CA . LEU A 1 274 ? 3.096 -11.339 -3.030 1.00 76.44 274 LEU A CA 1
ATOM 2173 C C . LEU A 1 274 ? 2.627 -10.606 -1.765 1.00 76.44 274 LEU A C 1
ATOM 2175 O O . LEU A 1 274 ? 1.544 -10.021 -1.7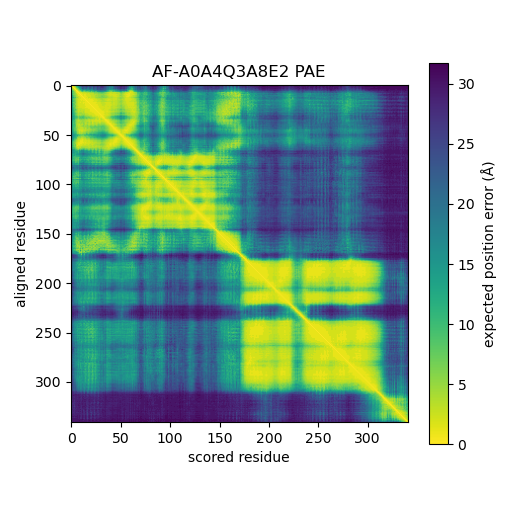63 1.00 76.44 274 LEU A O 1
ATOM 2179 N N . VAL A 1 275 ? 3.431 -10.611 -0.696 1.00 76.88 275 VAL A N 1
ATOM 2180 C CA . VAL A 1 275 ? 3.155 -9.820 0.514 1.00 76.88 275 VAL A CA 1
ATOM 2181 C C . VAL A 1 275 ? 3.136 -8.327 0.187 1.00 76.88 275 VAL A C 1
ATOM 2183 O O . VAL A 1 275 ? 2.201 -7.642 0.593 1.00 76.88 275 VAL A O 1
ATOM 2186 N N . ILE A 1 276 ? 4.114 -7.836 -0.580 1.00 77.00 276 ILE A N 1
ATOM 2187 C CA . ILE A 1 276 ? 4.176 -6.425 -0.995 1.00 77.00 276 ILE A CA 1
ATOM 2188 C C . ILE A 1 276 ? 3.014 -6.079 -1.931 1.00 77.00 276 ILE A C 1
ATOM 2190 O O . ILE A 1 276 ? 2.355 -5.070 -1.724 1.00 77.00 276 ILE A O 1
ATOM 2194 N N . ALA A 1 277 ? 2.697 -6.937 -2.904 1.00 78.25 277 ALA A N 1
ATOM 2195 C CA . ALA A 1 277 ? 1.594 -6.722 -3.843 1.00 78.25 277 ALA A CA 1
ATOM 2196 C C . ALA A 1 277 ? 0.212 -6.646 -3.162 1.00 78.25 277 ALA A C 1
ATOM 2198 O O . ALA A 1 277 ? -0.722 -6.048 -3.691 1.00 78.25 277 ALA A O 1
ATOM 2199 N N . LYS A 1 278 ? 0.058 -7.263 -1.986 1.00 72.25 278 LYS A N 1
ATOM 2200 C CA . LYS A 1 278 ? -1.164 -7.175 -1.172 1.00 72.25 278 LYS A CA 1
ATOM 2201 C C . LYS A 1 278 ? -1.185 -5.954 -0.251 1.00 72.25 278 LYS A C 1
ATOM 2203 O O . LYS A 1 278 ? -2.241 -5.647 0.304 1.00 72.25 278 LYS A O 1
ATOM 2208 N N . ALA A 1 279 ? -0.044 -5.302 -0.052 1.00 65.75 279 ALA A N 1
ATOM 2209 C CA . ALA A 1 279 ? 0.090 -4.176 0.850 1.00 65.75 279 ALA A CA 1
ATOM 2210 C C . ALA A 1 279 ? -0.341 -2.870 0.175 1.00 65.75 279 ALA A C 1
ATOM 2212 O O . ALA A 1 279 ? -0.173 -2.670 -1.024 1.00 65.75 279 ALA A O 1
ATOM 2213 N N . VAL A 1 280 ? -0.902 -1.973 0.980 1.00 64.75 280 VAL A N 1
ATOM 2214 C CA . VAL A 1 280 ? -1.218 -0.600 0.572 1.00 64.75 280 VAL A CA 1
ATOM 2215 C C . VAL A 1 280 ? 0.027 0.273 0.651 1.00 64.75 280 VAL A C 1
ATOM 2217 O O . VAL A 1 280 ? 0.346 1.020 -0.270 1.00 64.75 280 VAL A O 1
ATOM 2220 N N . SER A 1 281 ? 0.734 0.151 1.769 1.00 66.81 281 SER A N 1
ATOM 2221 C CA . SER A 1 281 ? 1.966 0.859 2.052 1.00 66.81 281 SER A CA 1
ATOM 2222 C C . SER A 1 281 ? 3.060 -0.142 2.404 1.00 66.81 281 SER A C 1
ATOM 2224 O O . SER A 1 281 ? 2.791 -1.253 2.869 1.00 66.81 281 SER A O 1
ATOM 2226 N N . MET A 1 282 ? 4.307 0.240 2.171 1.00 75.88 282 MET A N 1
ATOM 2227 C CA . MET A 1 282 ? 5.469 -0.569 2.516 1.00 75.88 282 MET A CA 1
ATOM 2228 C C . MET A 1 282 ? 6.548 0.284 3.156 1.00 75.88 282 MET A C 1
ATOM 2230 O O . MET A 1 282 ? 6.654 1.472 2.865 1.00 75.88 282 MET A O 1
ATOM 2234 N N . GLU A 1 283 ? 7.387 -0.334 3.986 1.00 67.62 283 GLU A N 1
ATOM 2235 C CA . GLU A 1 283 ? 8.598 0.341 4.429 1.00 67.62 283 GLU A CA 1
ATOM 2236 C C . GLU A 1 283 ? 9.600 0.518 3.276 1.00 67.62 283 GLU A C 1
ATOM 2238 O O . GLU A 1 283 ? 9.752 -0.366 2.431 1.00 67.62 283 GLU A O 1
ATOM 2243 N N . TYR A 1 284 ? 10.365 1.608 3.297 1.00 69.25 284 TYR A N 1
ATOM 2244 C CA . TYR A 1 284 ? 11.384 1.948 2.304 1.00 69.25 284 TYR A CA 1
ATOM 2245 C C . TYR A 1 284 ? 12.379 0.810 2.050 1.00 69.25 284 TYR A C 1
ATOM 2247 O O . TYR A 1 284 ? 12.756 0.538 0.911 1.00 69.25 284 TYR A O 1
ATOM 2255 N N . ARG A 1 285 ? 12.764 0.074 3.098 1.00 76.00 285 ARG A N 1
ATOM 2256 C CA . ARG A 1 285 ? 13.673 -1.077 2.979 1.00 76.00 285 ARG A CA 1
ATOM 2257 C C . ARG A 1 285 ? 13.176 -2.156 2.006 1.00 76.00 285 ARG A C 1
ATOM 2259 O O . ARG A 1 285 ? 13.981 -2.934 1.498 1.00 76.00 285 ARG A O 1
ATOM 2266 N N . HIS A 1 286 ? 11.875 -2.190 1.708 1.00 82.44 286 HIS A N 1
ATOM 2267 C CA . HIS A 1 286 ? 11.264 -3.116 0.756 1.00 82.44 286 HIS A CA 1
ATOM 2268 C C . HIS A 1 286 ? 11.183 -2.573 -0.682 1.00 82.44 286 HIS A C 1
ATOM 2270 O O . HIS A 1 286 ? 10.803 -3.325 -1.579 1.00 82.44 286 HIS A O 1
ATOM 2276 N N . ALA A 1 287 ? 11.615 -1.334 -0.948 1.00 87.06 287 ALA A N 1
ATOM 2277 C CA . ALA A 1 287 ? 11.562 -0.702 -2.271 1.00 87.06 287 ALA A CA 1
ATOM 2278 C C . ALA A 1 287 ? 12.248 -1.533 -3.370 1.00 87.06 287 ALA A C 1
ATOM 2280 O O . ALA A 1 287 ? 11.780 -1.588 -4.505 1.00 87.06 287 ALA A O 1
ATOM 2281 N N . GLY A 1 288 ? 13.333 -2.242 -3.035 1.00 88.31 288 GLY A N 1
ATOM 2282 C CA . GLY A 1 288 ? 14.008 -3.139 -3.978 1.00 88.31 288 GLY A CA 1
ATOM 2283 C C . GLY A 1 288 ? 13.138 -4.317 -4.437 1.00 88.31 288 GLY A C 1
ATOM 2284 O O . GLY A 1 288 ? 13.138 -4.645 -5.622 1.00 88.31 288 GLY A O 1
ATOM 2285 N N . LEU A 1 289 ? 12.381 -4.922 -3.516 1.00 88.75 289 LEU A N 1
ATOM 2286 C CA . LEU A 1 289 ? 11.439 -6.005 -3.823 1.00 88.75 289 LEU A CA 1
ATOM 2287 C C . LEU A 1 289 ? 10.172 -5.480 -4.510 1.00 88.75 289 LEU A C 1
ATOM 2289 O O . LEU A 1 289 ? 9.605 -6.158 -5.357 1.00 88.75 289 LEU A O 1
ATOM 2293 N N . ALA A 1 290 ? 9.730 -4.267 -4.186 1.00 90.94 290 ALA A N 1
ATOM 2294 C CA . ALA A 1 290 ? 8.610 -3.656 -4.889 1.00 90.94 290 ALA A CA 1
ATOM 2295 C C . ALA A 1 290 ? 8.966 -3.326 -6.341 1.00 90.94 290 ALA A C 1
ATOM 2297 O O . ALA A 1 290 ? 8.223 -3.681 -7.248 1.00 90.94 290 ALA A O 1
ATOM 2298 N N . ALA A 1 291 ? 10.136 -2.734 -6.597 1.00 96.00 291 ALA A N 1
ATOM 2299 C CA . ALA A 1 291 ? 10.563 -2.411 -7.960 1.00 96.00 291 ALA A CA 1
ATOM 2300 C C . ALA A 1 291 ? 10.669 -3.676 -8.828 1.00 96.00 291 ALA A C 1
ATOM 2302 O O . ALA A 1 291 ? 10.371 -3.648 -10.024 1.00 96.00 291 ALA A O 1
ATOM 2303 N N . SER A 1 292 ? 11.042 -4.811 -8.225 1.00 95.50 292 SER A N 1
ATOM 2304 C CA . SER A 1 292 ? 11.121 -6.077 -8.945 1.00 95.50 292 SER A CA 1
ATOM 2305 C C . SER A 1 292 ? 9.761 -6.628 -9.374 1.00 95.50 292 SER A C 1
ATOM 2307 O O . SER A 1 292 ? 9.740 -7.364 -10.354 1.00 95.50 292 SER A O 1
ATOM 2309 N N . ILE A 1 293 ? 8.635 -6.238 -8.760 1.00 95.94 293 ILE A N 1
ATOM 2310 C CA . ILE A 1 293 ? 7.285 -6.582 -9.254 1.00 95.94 293 ILE A CA 1
ATOM 2311 C C . ILE A 1 293 ? 7.132 -6.122 -10.711 1.00 95.94 293 ILE A C 1
ATOM 2313 O O . ILE A 1 293 ? 6.816 -6.928 -11.589 1.00 95.94 293 ILE A O 1
ATOM 2317 N N . VAL A 1 294 ? 7.461 -4.855 -10.988 1.00 97.44 294 VAL A N 1
ATOM 2318 C CA . VAL A 1 294 ? 7.418 -4.298 -12.349 1.00 97.44 294 VAL A CA 1
ATOM 2319 C C . VAL A 1 294 ? 8.493 -4.929 -13.236 1.00 97.44 294 VAL A C 1
ATOM 2321 O O . VAL A 1 294 ? 8.218 -5.301 -14.376 1.00 97.44 294 VAL A O 1
ATOM 2324 N N . GLY A 1 295 ? 9.707 -5.127 -12.710 1.00 94.75 295 GLY A N 1
ATOM 2325 C CA . GLY A 1 295 ? 10.813 -5.743 -13.451 1.00 94.75 295 GLY A CA 1
ATOM 2326 C C . GLY A 1 295 ? 10.534 -7.180 -13.921 1.00 94.75 295 GLY A C 1
ATOM 2327 O O . GLY A 1 295 ? 10.878 -7.545 -15.052 1.00 94.75 295 GLY A O 1
ATOM 2328 N N . ILE A 1 296 ? 9.880 -8.005 -13.094 1.00 93.94 296 ILE A N 1
ATOM 2329 C CA . ILE A 1 296 ? 9.471 -9.368 -13.468 1.00 93.94 296 ILE A CA 1
ATOM 2330 C C . ILE A 1 296 ? 8.424 -9.311 -14.577 1.00 93.94 296 ILE A C 1
ATOM 2332 O O . ILE A 1 296 ? 8.553 -10.043 -15.558 1.00 93.94 296 ILE A O 1
ATOM 2336 N N . TYR A 1 297 ? 7.404 -8.460 -14.436 1.00 96.19 297 TYR A N 1
ATOM 2337 C CA . TYR A 1 297 ? 6.348 -8.341 -15.438 1.00 96.19 297 TYR A CA 1
ATOM 2338 C C . TYR A 1 297 ? 6.901 -7.838 -16.778 1.00 96.19 297 TYR A C 1
ATOM 2340 O O . TYR A 1 297 ? 6.658 -8.447 -17.817 1.00 96.19 297 TYR A O 1
ATOM 2348 N N . HIS A 1 298 ? 7.767 -6.824 -16.755 1.00 93.25 298 HIS A N 1
ATOM 2349 C CA . HIS A 1 298 ? 8.508 -6.361 -17.929 1.00 93.25 298 HIS A CA 1
ATOM 2350 C C . HIS A 1 298 ? 9.300 -7.497 -18.600 1.00 93.25 298 HIS A C 1
ATOM 2352 O O . HIS A 1 298 ? 9.256 -7.682 -19.816 1.00 93.25 298 HIS A O 1
ATOM 2358 N N . THR A 1 299 ? 9.990 -8.318 -17.804 1.00 90.94 299 THR A N 1
ATOM 2359 C CA . THR A 1 299 ? 10.729 -9.483 -18.313 1.00 90.94 299 THR A CA 1
ATOM 2360 C C . THR A 1 299 ? 9.794 -10.534 -18.916 1.00 90.94 299 THR A C 1
ATOM 2362 O O . THR A 1 299 ? 10.122 -11.126 -19.944 1.00 90.94 299 THR A O 1
ATOM 2365 N N . HIS A 1 300 ? 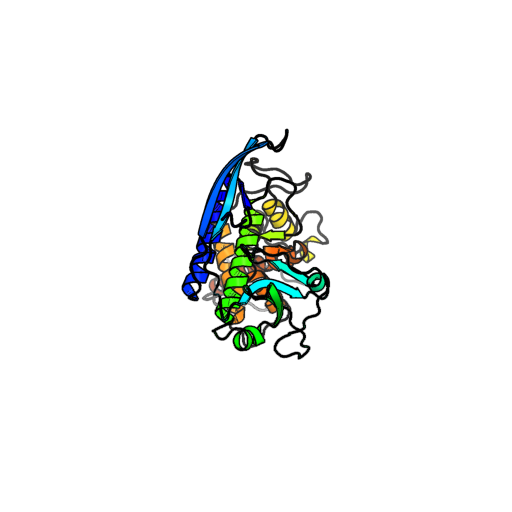8.632 -10.767 -18.302 1.00 92.06 300 HIS A N 1
ATOM 2366 C CA . HIS A 1 300 ? 7.604 -11.664 -18.820 1.00 92.06 300 HIS A CA 1
ATOM 2367 C C . HIS A 1 300 ? 7.099 -11.198 -20.194 1.00 92.06 300 HIS A C 1
ATOM 2369 O O . HIS A 1 300 ? 7.103 -11.991 -21.137 1.00 92.06 300 HIS A O 1
ATOM 2375 N N . LEU A 1 301 ? 6.777 -9.908 -20.340 1.00 90.38 301 LEU A N 1
ATOM 2376 C CA . LEU A 1 301 ? 6.369 -9.313 -21.616 1.00 90.38 301 LEU A CA 1
ATOM 2377 C C . LEU A 1 301 ? 7.454 -9.453 -22.689 1.00 90.38 301 LEU A C 1
ATOM 2379 O O . LEU A 1 301 ? 7.168 -9.909 -23.795 1.00 90.38 301 LEU A O 1
ATOM 2383 N N . ASN A 1 302 ? 8.709 -9.140 -22.356 1.00 88.38 302 ASN A N 1
ATOM 2384 C CA . ASN A 1 302 ? 9.825 -9.257 -23.297 1.00 88.38 302 ASN A CA 1
ATOM 2385 C C . ASN A 1 302 ? 10.050 -10.703 -23.753 1.00 88.38 302 ASN A C 1
ATOM 2387 O O . ASN A 1 302 ? 10.293 -10.947 -24.934 1.00 88.38 302 ASN A O 1
ATOM 2391 N N . ARG A 1 303 ? 9.923 -11.681 -22.846 1.00 87.31 303 ARG A N 1
ATOM 2392 C CA . ARG A 1 303 ? 9.992 -13.108 -23.203 1.00 87.31 303 ARG A CA 1
ATOM 2393 C C . ARG A 1 303 ? 8.847 -13.516 -24.125 1.00 87.31 303 ARG A C 1
ATOM 2395 O O . ARG A 1 303 ? 9.104 -14.177 -25.126 1.00 87.31 303 ARG A O 1
ATOM 2402 N N . ALA A 1 304 ? 7.619 -13.100 -23.824 1.00 82.81 304 ALA A N 1
ATOM 2403 C CA . ALA A 1 304 ? 6.456 -13.390 -24.659 1.00 82.81 304 ALA A CA 1
ATOM 2404 C C . ALA A 1 304 ? 6.579 -12.751 -26.057 1.00 82.81 304 ALA A C 1
ATOM 2406 O O . ALA A 1 304 ? 6.265 -13.387 -27.063 1.00 82.81 304 ALA A O 1
ATOM 2407 N N . ALA A 1 305 ? 7.090 -11.519 -26.141 1.00 82.88 305 ALA A N 1
ATOM 2408 C CA . ALA A 1 305 ? 7.352 -10.834 -27.404 1.00 82.88 305 ALA A CA 1
ATOM 2409 C C . ALA A 1 305 ? 8.443 -11.538 -28.227 1.00 82.88 305 ALA A C 1
ATOM 2411 O O . ALA A 1 305 ? 8.269 -11.746 -29.429 1.00 82.88 305 ALA A O 1
ATOM 2412 N N . LEU A 1 306 ? 9.538 -11.962 -27.583 1.00 80.06 306 LEU A N 1
ATOM 2413 C CA . LEU A 1 306 ? 10.602 -12.741 -28.222 1.00 80.06 306 LEU A CA 1
ATOM 2414 C C . LEU A 1 306 ? 10.083 -14.081 -28.755 1.00 80.06 306 LEU A C 1
ATOM 2416 O O . LEU A 1 306 ? 10.372 -14.417 -29.900 1.00 80.06 306 LEU A O 1
ATOM 2420 N N . GLN A 1 307 ? 9.286 -14.809 -27.966 1.00 80.44 307 GLN A N 1
ATOM 2421 C CA . GLN A 1 307 ? 8.672 -16.074 -28.379 1.00 80.44 307 GLN A CA 1
ATOM 2422 C C . GLN A 1 307 ? 7.791 -15.885 -29.617 1.00 80.44 307 GLN A C 1
ATOM 2424 O O . GLN A 1 307 ? 8.040 -16.535 -30.632 1.00 80.44 307 GLN A O 1
ATOM 2429 N N . LYS A 1 308 ? 6.869 -14.913 -29.597 1.00 79.00 308 LYS A N 1
ATOM 2430 C CA . LYS A 1 308 ? 6.032 -14.574 -30.762 1.00 79.00 308 LYS A CA 1
ATOM 2431 C C . LYS A 1 308 ? 6.851 -14.169 -31.991 1.00 79.00 308 LYS A C 1
ATOM 2433 O O . LYS A 1 308 ? 6.497 -14.516 -33.109 1.00 79.00 308 LYS A O 1
ATOM 2438 N N . ALA A 1 309 ? 7.964 -13.454 -31.810 1.00 75.75 309 ALA A N 1
ATOM 2439 C CA . ALA A 1 309 ? 8.842 -13.048 -32.912 1.00 75.75 309 ALA A CA 1
ATOM 2440 C C . ALA A 1 309 ? 9.675 -14.205 -33.501 1.00 75.75 309 ALA A C 1
ATOM 2442 O O . ALA A 1 309 ? 10.248 -14.064 -34.593 1.00 75.75 309 ALA A O 1
ATOM 2443 N N . THR A 1 310 ? 9.790 -15.318 -32.771 1.00 72.06 310 THR A N 1
ATOM 2444 C CA . THR A 1 310 ? 10.435 -16.562 -33.217 1.00 72.06 310 THR A CA 1
ATOM 2445 C C . THR A 1 310 ? 9.441 -17.607 -33.722 1.00 72.06 310 THR A C 1
ATOM 2447 O O . THR A 1 310 ? 9.804 -18.408 -34.583 1.00 72.06 310 THR A O 1
ATOM 2450 N N . GLU A 1 311 ? 8.192 -17.578 -33.256 1.00 68.25 311 GLU A N 1
ATOM 2451 C CA . GLU A 1 311 ? 7.106 -18.419 -33.760 1.00 68.25 311 GLU A CA 1
ATOM 2452 C C . GLU A 1 311 ? 6.863 -18.126 -35.249 1.00 68.25 311 GLU A C 1
ATOM 2454 O O . GLU A 1 311 ? 6.630 -16.994 -35.665 1.00 68.25 311 GLU A O 1
ATOM 2459 N N . GLY A 1 312 ? 6.989 -19.159 -36.085 1.00 61.47 312 GLY A N 1
ATOM 2460 C CA . GLY A 1 312 ? 6.843 -19.051 -37.541 1.00 61.47 312 GLY A CA 1
ATOM 2461 C C . GLY A 1 312 ? 8.138 -18.779 -38.317 1.00 61.47 312 GLY A C 1
ATOM 2462 O O . GLY A 1 312 ? 8.136 -18.899 -39.544 1.00 61.47 312 GLY A O 1
ATOM 2463 N N . LYS A 1 313 ? 9.271 -18.499 -37.655 1.00 66.31 313 LYS A N 1
ATOM 2464 C CA . LYS A 1 313 ? 10.580 -18.494 -38.329 1.00 66.31 313 LYS A CA 1
ATOM 2465 C C . LYS A 1 313 ? 11.103 -19.926 -38.416 1.00 66.31 313 LYS A C 1
ATOM 2467 O O . LYS A 1 313 ? 11.428 -20.536 -37.401 1.00 66.31 313 LYS A O 1
ATOM 2472 N N . LYS A 1 314 ? 11.192 -20.474 -39.635 1.00 61.19 314 LYS A N 1
ATOM 2473 C CA . LYS A 1 314 ? 11.896 -21.745 -39.873 1.00 61.19 314 LYS A CA 1
ATOM 2474 C C . LYS A 1 314 ? 13.333 -21.613 -39.363 1.00 61.19 314 LYS A C 1
ATOM 2476 O O . LYS A 1 314 ? 13.965 -20.583 -39.596 1.00 61.19 314 LYS A O 1
ATOM 2481 N N . ALA A 1 315 ? 13.837 -22.648 -38.689 1.00 60.88 315 ALA A N 1
ATOM 2482 C CA . ALA A 1 315 ? 15.256 -22.741 -38.368 1.00 60.88 315 ALA A CA 1
ATOM 2483 C C . ALA A 1 315 ? 16.059 -22.516 -39.656 1.00 60.88 315 ALA A C 1
ATOM 2485 O O . ALA A 1 315 ? 15.754 -23.129 -40.683 1.00 60.88 315 ALA A O 1
ATOM 2486 N N . SER A 1 316 ? 17.031 -21.601 -39.624 1.00 67.06 316 SER A N 1
ATOM 2487 C CA . SER A 1 316 ? 17.905 -21.377 -40.773 1.00 67.06 316 SER A CA 1
ATOM 2488 C C . SER A 1 316 ? 18.574 -22.701 -41.127 1.00 67.06 316 SER A C 1
ATOM 2490 O O . SER A 1 316 ? 19.278 -23.276 -40.298 1.00 67.06 316 SER A O 1
ATOM 2492 N N . ALA A 1 317 ? 18.338 -23.200 -42.341 1.00 66.81 317 ALA A N 1
ATOM 2493 C CA . ALA A 1 317 ? 19.100 -24.326 -42.853 1.00 66.81 317 ALA A CA 1
ATOM 2494 C C . ALA A 1 317 ? 20.544 -23.852 -43.031 1.00 66.81 317 ALA A C 1
ATOM 2496 O O . ALA A 1 317 ? 20.786 -22.841 -43.692 1.00 66.81 317 ALA A O 1
ATOM 2497 N N . HIS A 1 318 ? 21.491 -24.541 -42.396 1.00 68.69 318 HIS A N 1
ATOM 2498 C CA . HIS A 1 318 ? 22.904 -24.286 -42.638 1.00 68.69 318 HIS A CA 1
ATOM 2499 C C . HIS A 1 318 ? 23.196 -24.539 -44.124 1.00 68.69 318 HIS A C 1
ATOM 2501 O O . HIS A 1 318 ? 22.805 -25.576 -44.661 1.00 68.69 318 HIS A O 1
ATOM 2507 N N . VAL A 1 319 ? 23.823 -23.570 -44.790 1.00 71.81 319 VAL A N 1
ATOM 2508 C CA . VAL A 1 319 ? 24.204 -23.663 -46.204 1.00 71.81 319 VAL A CA 1
ATOM 2509 C C . VAL A 1 319 ? 25.721 -23.802 -46.272 1.00 71.81 319 VAL A C 1
ATOM 2511 O O . VAL A 1 319 ? 26.429 -22.897 -45.836 1.00 71.81 319 VAL A O 1
ATOM 2514 N N . GLY A 1 320 ? 26.193 -24.919 -46.828 1.00 73.00 320 GLY A N 1
ATOM 2515 C CA . GLY A 1 320 ? 27.611 -25.304 -46.869 1.00 73.00 320 GLY A CA 1
ATOM 2516 C C . GLY A 1 320 ? 28.015 -26.222 -45.711 1.00 73.00 320 GLY A C 1
ATOM 2517 O O . GLY A 1 320 ? 27.179 -26.596 -44.890 1.00 73.00 320 GLY A O 1
ATOM 2518 N N . GLN A 1 321 ? 29.284 -26.617 -45.665 1.00 79.06 321 GLN A N 1
ATOM 2519 C CA . GLN A 1 321 ? 29.933 -27.227 -44.503 1.00 79.06 321 GLN A CA 1
ATOM 2520 C C . GLN A 1 321 ? 30.990 -26.279 -43.904 1.00 79.06 321 GLN A C 1
ATOM 2522 O O . GLN A 1 321 ? 31.477 -25.381 -44.597 1.00 79.06 321 GLN A O 1
ATOM 2527 N N . PRO A 1 322 ? 31.384 -26.449 -42.625 1.00 77.62 322 PRO A N 1
ATOM 2528 C CA . PRO A 1 322 ? 32.482 -25.682 -42.038 1.00 77.62 322 PRO A CA 1
ATOM 2529 C C . PRO A 1 322 ? 33.770 -25.805 -42.867 1.00 77.62 322 PRO A C 1
ATOM 2531 O O . PRO A 1 322 ? 34.326 -26.891 -43.000 1.00 77.62 322 PRO A O 1
ATOM 2534 N N . GLY A 1 323 ? 34.246 -24.680 -43.407 1.00 75.69 323 GLY A N 1
ATOM 2535 C CA . GLY A 1 323 ? 35.422 -24.616 -44.286 1.00 75.69 323 GLY A CA 1
ATOM 2536 C C . GLY A 1 323 ? 35.098 -24.397 -45.768 1.00 75.69 323 GLY A C 1
ATOM 2537 O O . GLY A 1 323 ? 35.996 -24.030 -46.527 1.00 75.69 323 GLY A O 1
ATOM 2538 N N . ASP A 1 324 ? 33.833 -24.534 -46.171 1.00 80.81 324 ASP A N 1
ATOM 2539 C CA . ASP A 1 324 ? 33.417 -24.262 -47.544 1.00 80.81 324 ASP A CA 1
ATOM 2540 C C . ASP A 1 324 ? 33.414 -22.760 -47.842 1.00 80.81 324 ASP A C 1
ATOM 2542 O O . ASP A 1 324 ? 32.899 -21.935 -47.080 1.00 80.81 324 ASP A O 1
ATOM 2546 N N . LYS A 1 325 ? 33.939 -22.399 -49.015 1.00 73.12 325 LYS A N 1
ATOM 2547 C CA . LYS A 1 325 ? 33.695 -21.084 -49.609 1.00 73.12 325 LYS A CA 1
ATOM 2548 C C . LYS A 1 325 ? 32.380 -21.146 -50.373 1.00 73.12 325 LYS A C 1
ATOM 2550 O O . LYS A 1 325 ? 32.308 -21.788 -51.417 1.00 73.12 325 LYS A O 1
ATOM 2555 N N . VAL A 1 326 ? 31.357 -20.472 -49.860 1.00 77.56 326 VAL A N 1
ATOM 2556 C CA . VAL A 1 326 ? 30.065 -20.343 -50.541 1.00 77.56 326 VAL A CA 1
ATOM 2557 C C . VAL A 1 326 ? 29.979 -18.956 -51.172 1.00 77.56 326 VAL A C 1
ATOM 2559 O O . VAL A 1 326 ? 30.108 -17.947 -50.477 1.00 77.56 326 VAL A O 1
ATOM 2562 N N . GLU A 1 327 ? 29.766 -18.898 -52.486 1.00 78.06 327 GLU A N 1
ATOM 2563 C CA . GLU A 1 327 ? 29.472 -17.647 -53.185 1.00 78.06 327 GLU A CA 1
ATOM 2564 C C . GLU A 1 327 ? 27.974 -17.357 -53.108 1.00 78.06 327 GLU A C 1
ATOM 2566 O O . GLU A 1 327 ? 27.141 -18.075 -53.662 1.00 78.06 327 GLU A O 1
ATOM 2571 N N . PHE A 1 328 ? 27.630 -16.275 -52.422 1.00 69.19 328 PHE A N 1
ATOM 2572 C CA . PHE A 1 328 ? 26.313 -15.666 -52.519 1.00 69.19 328 PHE A CA 1
ATOM 2573 C C . PHE A 1 328 ? 26.441 -14.507 -53.507 1.00 69.19 328 PHE A C 1
ATOM 2575 O O . PHE A 1 328 ? 27.402 -13.744 -53.426 1.00 69.19 328 PHE A O 1
ATOM 2582 N N . GLY A 1 329 ? 25.508 -14.380 -54.454 1.00 79.69 329 GLY A N 1
ATOM 2583 C CA . GLY A 1 329 ? 25.446 -13.215 -55.340 1.00 79.69 329 GLY A CA 1
ATOM 2584 C C . GLY A 1 329 ? 25.137 -11.924 -54.565 1.00 79.69 329 GLY A C 1
ATOM 2585 O O . GLY A 1 329 ? 25.533 -11.737 -53.416 1.00 79.69 329 GLY A O 1
ATOM 2586 N N . THR A 1 330 ? 24.370 -11.006 -55.150 1.00 79.31 330 THR A N 1
ATOM 2587 C CA . THR A 1 330 ? 23.942 -9.805 -54.415 1.00 79.31 330 THR A CA 1
ATOM 2588 C C . THR A 1 330 ? 23.026 -10.189 -53.246 1.00 79.31 330 THR A C 1
ATOM 2590 O O . THR A 1 330 ? 21.888 -10.606 -53.451 1.00 79.31 330 THR A O 1
ATOM 2593 N N . ALA A 1 331 ? 23.515 -10.039 -52.015 1.00 77.94 331 ALA A N 1
ATOM 2594 C CA . ALA A 1 331 ? 22.783 -10.362 -50.793 1.00 77.94 331 ALA A CA 1
ATOM 2595 C C . ALA A 1 331 ? 22.599 -9.124 -49.902 1.00 77.94 331 ALA A C 1
ATOM 2597 O O . ALA A 1 331 ? 23.421 -8.208 -49.898 1.00 77.94 331 ALA A O 1
ATOM 2598 N N . ARG A 1 332 ? 21.518 -9.112 -49.113 1.00 77.19 332 ARG A N 1
ATOM 2599 C CA . ARG A 1 332 ? 21.249 -8.091 -48.090 1.00 77.19 332 ARG A CA 1
ATOM 2600 C C . ARG A 1 332 ? 21.362 -8.719 -46.708 1.00 77.19 332 ARG A C 1
ATOM 2602 O O . ARG A 1 332 ? 20.634 -9.655 -46.392 1.00 77.19 332 ARG A O 1
ATOM 2609 N N . VAL A 1 333 ? 22.228 -8.165 -45.866 1.00 80.00 333 VAL A N 1
ATOM 2610 C CA . VAL A 1 333 ? 22.340 -8.576 -44.462 1.00 80.00 333 VAL A CA 1
ATOM 2611 C C . VAL A 1 333 ? 21.121 -8.062 -43.695 1.00 80.00 333 VAL A C 1
ATOM 2613 O O . VAL A 1 333 ? 20.890 -6.857 -43.625 1.00 80.00 333 VAL A O 1
ATOM 2616 N N . THR A 1 334 ? 20.328 -8.972 -43.128 1.00 74.12 334 THR A N 1
ATOM 2617 C CA . THR A 1 334 ? 19.153 -8.628 -42.305 1.00 74.12 334 THR A CA 1
ATOM 2618 C C . THR A 1 334 ? 19.444 -8.656 -40.805 1.00 74.12 334 THR A C 1
ATOM 2620 O O . THR A 1 334 ? 18.737 -8.012 -40.038 1.00 74.12 334 THR A O 1
ATOM 2623 N N . SER A 1 335 ? 20.468 -9.397 -40.373 1.00 64.00 335 SER A N 1
ATOM 2624 C CA . SER A 1 335 ? 20.928 -9.453 -38.981 1.00 64.00 335 SER A CA 1
ATOM 2625 C C . SER A 1 335 ? 22.306 -10.110 -38.898 1.00 64.00 335 SER A C 1
ATOM 2627 O O . SER A 1 335 ? 22.532 -11.104 -39.585 1.00 64.00 335 SER A O 1
ATOM 2629 N N . ALA A 1 336 ? 23.177 -9.629 -38.012 1.00 76.44 336 ALA A N 1
ATOM 2630 C CA . ALA A 1 336 ? 24.431 -10.284 -37.641 1.00 76.44 336 ALA A CA 1
ATOM 2631 C C . ALA A 1 336 ? 24.421 -10.571 -36.133 1.00 76.44 336 ALA A C 1
ATOM 2633 O O . ALA A 1 336 ? 23.882 -9.777 -35.361 1.00 76.44 336 ALA A O 1
ATOM 2634 N N . ARG A 1 337 ? 24.980 -11.710 -35.709 1.00 66.00 337 ARG A N 1
ATOM 2635 C CA . ARG A 1 337 ? 25.149 -12.054 -34.290 1.00 66.00 337 ARG A CA 1
ATOM 2636 C C . ARG A 1 337 ? 26.623 -12.365 -34.025 1.00 66.00 337 ARG A C 1
ATOM 2638 O O . ARG A 1 337 ? 27.206 -13.085 -34.835 1.00 66.00 337 ARG A O 1
ATOM 2645 N N . PRO A 1 338 ? 27.217 -11.856 -32.935 1.00 55.00 338 PRO A N 1
ATOM 2646 C CA . PRO A 1 338 ? 28.548 -12.276 -32.526 1.00 55.00 338 PRO A CA 1
ATOM 2647 C C . PRO A 1 338 ? 28.510 -13.749 -32.108 1.00 55.00 338 PRO A C 1
ATOM 2649 O O . PRO A 1 338 ? 27.610 -14.165 -31.380 1.00 55.00 338 PRO A O 1
ATOM 2652 N N . THR A 1 339 ? 29.473 -14.536 -32.573 1.00 55.03 339 THR A N 1
ATOM 2653 C CA . THR A 1 339 ? 29.776 -15.855 -32.011 1.00 55.03 339 THR A CA 1
ATOM 2654 C C . THR A 1 339 ? 30.774 -15.666 -30.877 1.00 55.03 339 THR A C 1
ATOM 2656 O O . THR A 1 339 ? 31.842 -15.103 -31.109 1.00 55.03 339 THR A O 1
ATOM 2659 N N . GLU A 1 340 ? 30.422 -16.101 -29.668 1.00 46.59 340 GLU A N 1
ATOM 2660 C CA . GLU A 1 340 ? 31.381 -16.218 -28.566 1.00 46.59 340 GLU A CA 1
ATOM 2661 C C . GLU A 1 340 ? 32.430 -17.270 -28.959 1.00 46.59 340 GLU A C 1
ATOM 2663 O O . GLU A 1 340 ? 32.078 -18.411 -29.266 1.00 46.59 340 GLU A O 1
ATOM 2668 N N . THR A 1 341 ? 33.692 -16.848 -29.041 1.00 41.22 341 THR A N 1
ATOM 2669 C CA . THR A 1 341 ? 34.869 -17.719 -29.196 1.00 41.22 341 THR A CA 1
ATOM 2670 C C . THR A 1 341 ? 35.373 -18.202 -27.857 1.00 41.22 341 THR A C 1
ATOM 2672 O O . THR A 1 341 ? 35.467 -17.339 -26.951 1.00 41.22 341 THR A O 1
#

Mean predicted aligned error: 16.28 Å